Protein AF-A0A172ZJZ8-F1 (afdb_monomer_lite)

Foldseek 3Di:
DLVVLLVLLLVLQDDDDVVLQDFFDDDPPPDTDPADDDPDPCNLSRVLVVLSVLLVVLSVLLNVLLNLLSVLLSPCCQVVPPDQADDADPSRVSSVVSLLSLLVSLQVLLLSLLVLVCSVVVVVDDSVPDRNQVSLVVQLVDPPPVSVVLSVVVNCQLPWDFPVDADVRRATTNLNVVSVVQNCCVVPADNLQDQDDDPRDGHTRDRSSVSSRSSSRSSSVSVVSVSVSSSVVVVVVVVD

pLDDT: mean 90.5, std 7.8, range [47.03, 98.5]

Radius of gyration: 20.17 Å; chains: 1; bounding box: 50×33×68 Å

Secondary structure (DSSP, 8-state):
-HHHHHHHHHHHS----GGGG---EE-SSS-EE----SSSTTHHHHHHHHHHHHHHHHHHHHHHHHHHHHHHHTSHHHHTT--SSSPPPHHHHHHHHHHHHHHHHHHHHHHHHHHHHHHHTT----GGG--HHHHHHHHTT-SSHHHHHHHHHHHHHHH----S-EETTTEETTHHHHHHHHHHHHHHS--TTS-EESSS-EE----HHHHHHHHHHHHHHHHHHHHHHHHHHHHHHHH-

Organism: NCBI:txid1616788

InterPro domains:
  IPR041394 Cthe_2314-like HEPN [PF18730] (60-235)

Structure (mmCIF, N/CA/C/O backbone):
data_AF-A0A172ZJZ8-F1
#
_entry.id   AF-A0A172ZJZ8-F1
#
loop_
_atom_site.group_PDB
_atom_site.id
_atom_site.type_symbol
_atom_site.label_atom_id
_atom_site.label_alt_id
_atom_site.label_comp_id
_atom_site.label_asym_id
_atom_site.label_entity_id
_atom_site.label_seq_id
_atom_site.pdbx_PDB_ins_code
_atom_site.Cartn_x
_atom_site.Cartn_y
_atom_site.Cartn_z
_atom_site.occupancy
_atom_site.B_iso_or_equiv
_atom_site.auth_seq_id
_atom_site.auth_comp_id
_atom_site.auth_asym_id
_atom_site.auth_atom_id
_atom_site.pdbx_PDB_model_num
ATOM 1 N N . MET A 1 1 ? -19.247 14.254 11.953 1.00 72.69 1 MET A N 1
ATOM 2 C CA . MET A 1 1 ? -17.873 13.735 12.164 1.00 72.69 1 MET A CA 1
ATOM 3 C C . MET A 1 1 ? -17.667 12.420 11.421 1.00 72.69 1 MET A C 1
ATOM 5 O O . MET A 1 1 ? -16.804 12.382 10.559 1.00 72.69 1 MET A O 1
ATOM 9 N N . ARG A 1 2 ? -18.512 11.402 11.660 1.00 86.75 2 ARG A N 1
ATOM 10 C CA . ARG A 1 2 ? -18.463 10.093 10.982 1.00 86.75 2 ARG A CA 1
ATOM 11 C C . ARG A 1 2 ? -18.479 10.168 9.446 1.00 86.75 2 ARG A C 1
ATOM 13 O O . ARG A 1 2 ? -17.589 9.637 8.801 1.00 86.75 2 ARG A O 1
ATOM 20 N N . GLU A 1 3 ? -19.448 10.873 8.865 1.00 90.75 3 GLU A N 1
ATOM 21 C CA . GLU A 1 3 ? -19.595 10.984 7.402 1.00 90.75 3 GLU A CA 1
ATOM 22 C C . GLU A 1 3 ? -18.415 11.696 6.726 1.00 90.75 3 GLU A C 1
ATOM 24 O O . GLU A 1 3 ? -17.971 11.287 5.656 1.00 90.75 3 GLU A O 1
ATOM 29 N N . ASN A 1 4 ? -17.867 12.732 7.371 1.00 91.81 4 ASN A N 1
ATOM 30 C CA . ASN A 1 4 ? -16.692 13.443 6.863 1.00 91.81 4 ASN A CA 1
ATOM 31 C C . ASN A 1 4 ? -15.464 12.529 6.820 1.00 91.81 4 ASN A C 1
ATOM 33 O O . ASN A 1 4 ? -14.702 12.584 5.859 1.00 91.81 4 ASN A O 1
ATOM 37 N N . GLU A 1 5 ? -15.297 11.681 7.836 1.00 92.88 5 GLU A N 1
ATOM 38 C CA . GLU A 1 5 ? -14.198 10.720 7.893 1.00 92.88 5 GLU A CA 1
ATOM 39 C C . GLU A 1 5 ? -14.352 9.632 6.824 1.00 92.88 5 GLU A C 1
ATOM 41 O O . GLU A 1 5 ? -13.403 9.355 6.098 1.00 92.88 5 GLU A O 1
ATOM 46 N N . ILE A 1 6 ? -15.561 9.087 6.635 1.00 96.06 6 ILE A N 1
ATOM 47 C CA . ILE A 1 6 ? -15.847 8.144 5.539 1.00 96.06 6 ILE A CA 1
ATOM 48 C C . ILE A 1 6 ? -15.501 8.779 4.188 1.00 96.06 6 ILE A C 1
ATOM 50 O O . ILE A 1 6 ? -14.818 8.164 3.371 1.00 96.06 6 ILE A O 1
ATOM 54 N N . LYS A 1 7 ? -15.933 10.025 3.951 1.00 95.81 7 LYS A N 1
ATOM 55 C CA . LYS A 1 7 ? -15.634 10.749 2.709 1.00 95.81 7 LYS A CA 1
ATOM 56 C C . LYS A 1 7 ? -14.129 10.950 2.518 1.00 95.81 7 LYS A C 1
ATOM 58 O O . LYS A 1 7 ? -13.630 10.782 1.407 1.00 95.81 7 LYS A O 1
ATOM 63 N N . TYR A 1 8 ? -13.410 11.288 3.588 1.00 95.62 8 TYR A N 1
ATOM 64 C CA . TYR A 1 8 ? -11.957 11.422 3.560 1.00 95.62 8 TYR A CA 1
ATOM 65 C C . TYR A 1 8 ? -11.272 10.095 3.211 1.00 95.62 8 TYR A C 1
ATOM 67 O O . TYR A 1 8 ? -10.436 10.070 2.307 1.00 95.62 8 TYR A O 1
ATOM 75 N N . LEU A 1 9 ? -11.669 8.991 3.844 1.00 96.56 9 LEU A N 1
ATOM 76 C CA . LEU A 1 9 ? -11.105 7.667 3.574 1.00 96.56 9 LEU A CA 1
ATOM 77 C C . LEU A 1 9 ? -11.404 7.195 2.152 1.00 96.56 9 LEU A C 1
ATOM 79 O O . LEU A 1 9 ? -10.495 6.738 1.465 1.00 96.56 9 LEU A O 1
ATOM 83 N N . LYS A 1 10 ? -12.637 7.388 1.662 1.00 96.81 10 LYS A N 1
ATOM 84 C CA . LYS A 1 10 ? -12.975 7.070 0.266 1.00 96.81 10 LYS A CA 1
ATOM 85 C C . LYS A 1 10 ? -12.164 7.905 -0.730 1.00 96.81 10 LYS A C 1
ATOM 87 O O . LYS A 1 10 ? -11.827 7.394 -1.786 1.00 96.81 10 LYS A O 1
ATOM 92 N N . SER A 1 11 ? -11.774 9.136 -0.383 1.00 95.38 11 SER A N 1
ATOM 93 C CA . SER A 1 11 ? -10.869 9.940 -1.225 1.00 95.38 11 SER A CA 1
ATOM 94 C C . SER A 1 11 ? -9.407 9.468 -1.232 1.00 95.38 11 SER A C 1
ATOM 96 O O . SER A 1 11 ? -8.643 9.901 -2.092 1.00 95.38 11 SER A O 1
ATOM 98 N N . GLN A 1 12 ? -9.008 8.598 -0.295 1.00 96.44 12 GLN A N 1
ATOM 99 C CA . GLN A 1 12 ? -7.690 7.952 -0.326 1.00 96.44 12 GLN A CA 1
ATOM 100 C C . GLN A 1 12 ? -7.660 6.742 -1.269 1.00 96.44 12 GLN A C 1
ATOM 102 O O . GLN A 1 12 ? -6.580 6.336 -1.694 1.00 96.44 12 GLN A O 1
ATOM 107 N N . LEU A 1 13 ? -8.825 6.175 -1.608 1.00 96.06 13 LEU A N 1
ATOM 108 C CA . LEU A 1 13 ? -8.924 5.123 -2.616 1.00 96.06 13 LEU A CA 1
ATOM 109 C C . LEU A 1 13 ? -8.550 5.688 -3.989 1.00 96.06 13 LEU A C 1
ATOM 111 O O . LEU A 1 13 ? -8.783 6.865 -4.279 1.00 96.06 13 LEU A O 1
ATOM 115 N N . VAL A 1 14 ? -7.927 4.861 -4.824 1.00 90.44 14 VAL A N 1
ATOM 116 C CA . VAL A 1 14 ? -7.370 5.318 -6.100 1.00 90.44 14 VAL A CA 1
ATOM 117 C C . VAL A 1 14 ? -8.288 4.915 -7.233 1.00 90.44 14 VAL A C 1
ATOM 119 O O . VAL A 1 14 ? -8.548 3.735 -7.435 1.00 90.44 14 VAL A O 1
ATOM 122 N N . GLU A 1 15 ? -8.741 5.892 -8.008 1.00 86.88 15 GLU A N 1
ATOM 123 C CA . GLU A 1 15 ? -9.376 5.625 -9.291 1.00 86.88 15 GLU A CA 1
ATOM 124 C C . GLU A 1 15 ? -8.286 5.344 -10.327 1.00 86.88 15 GLU A C 1
ATOM 126 O O . GLU A 1 15 ? -7.461 6.206 -10.639 1.00 86.88 15 GLU A O 1
ATOM 131 N N . ILE A 1 16 ? -8.239 4.105 -10.807 1.00 80.31 16 ILE A N 1
ATOM 132 C CA . ILE A 1 16 ? -7.256 3.668 -11.790 1.00 80.31 16 ILE A CA 1
ATOM 133 C C . ILE A 1 16 ? -7.872 3.834 -13.173 1.00 80.31 16 ILE A C 1
ATOM 135 O O . ILE A 1 16 ? -8.927 3.269 -13.447 1.00 80.31 16 ILE A O 1
ATOM 139 N N . ASN A 1 17 ? -7.179 4.546 -14.058 1.00 85.38 17 ASN A N 1
ATOM 140 C CA . ASN A 1 17 ? -7.454 4.509 -15.489 1.00 85.38 17 ASN A CA 1
ATOM 141 C C . ASN A 1 17 ? -6.393 3.628 -16.174 1.00 85.38 17 ASN A C 1
ATOM 143 O O . ASN A 1 17 ? -5.272 4.107 -16.354 1.00 85.38 17 ASN A O 1
ATOM 147 N N . PRO A 1 18 ? -6.694 2.365 -16.537 1.00 83.81 18 PRO A N 1
ATOM 148 C CA . PRO A 1 18 ? -5.730 1.472 -17.180 1.00 83.81 18 PRO A CA 1
ATOM 149 C C . PRO A 1 18 ? -5.117 2.046 -18.462 1.00 83.81 18 PRO A C 1
ATOM 151 O O . PRO A 1 18 ? -3.935 1.819 -18.706 1.00 83.81 18 PRO A O 1
ATOM 154 N N . ASP A 1 19 ? -5.876 2.842 -19.222 1.00 85.06 19 ASP A N 1
ATOM 155 C CA . ASP A 1 19 ? -5.432 3.434 -20.492 1.00 85.06 19 ASP A CA 1
ATOM 156 C C . ASP A 1 19 ? -4.266 4.416 -20.292 1.00 85.06 19 ASP A C 1
ATOM 158 O O . ASP A 1 19 ? -3.436 4.603 -21.177 1.00 85.06 19 ASP A O 1
ATOM 162 N N . LYS A 1 20 ? -4.147 5.009 -19.095 1.00 85.69 20 LYS A N 1
ATOM 163 C CA . LYS A 1 20 ? -3.013 5.872 -18.721 1.00 85.69 20 LYS A CA 1
ATOM 164 C C . LYS A 1 20 ? -1.686 5.104 -18.675 1.00 85.69 20 LYS A C 1
ATOM 166 O O . LYS A 1 20 ? -0.626 5.712 -18.773 1.00 85.69 20 LYS A O 1
ATOM 171 N N . TYR A 1 21 ? -1.743 3.788 -18.485 1.00 86.88 21 TYR A N 1
ATOM 172 C CA . TYR A 1 21 ? -0.579 2.941 -18.239 1.00 86.88 21 TYR A CA 1
ATOM 173 C C . TYR A 1 21 ? -0.319 1.951 -19.377 1.00 86.88 21 TYR A C 1
ATOM 175 O O . TYR A 1 21 ? 0.343 0.928 -19.175 1.00 86.88 21 TYR A O 1
ATOM 183 N N . GLU A 1 22 ? -0.873 2.211 -20.562 1.00 82.88 22 GLU A N 1
ATOM 184 C CA . GLU A 1 22 ? -0.706 1.321 -21.701 1.00 82.88 22 GLU A CA 1
ATOM 185 C C . GLU A 1 22 ? 0.755 1.310 -22.175 1.00 82.88 22 GLU A C 1
ATOM 187 O O . GLU A 1 22 ? 1.333 2.332 -22.540 1.00 82.88 22 GLU A O 1
ATOM 192 N N . LEU A 1 23 ? 1.350 0.116 -22.175 1.00 82.88 23 LEU A N 1
ATOM 193 C CA . LEU A 1 23 ? 2.696 -0.131 -22.675 1.00 82.88 23 LEU A CA 1
ATOM 194 C C . LEU A 1 23 ? 2.677 -1.368 -23.582 1.00 82.88 23 LEU A C 1
ATOM 196 O O . LEU A 1 23 ? 2.208 -2.455 -23.206 1.00 82.88 23 LEU A O 1
ATOM 200 N N . GLY A 1 24 ? 3.187 -1.222 -24.802 1.00 75.19 24 GLY A N 1
ATOM 201 C CA . GLY A 1 24 ? 3.178 -2.302 -25.777 1.00 75.19 24 GLY A CA 1
ATOM 202 C C . GLY A 1 24 ? 3.915 -1.968 -27.062 1.00 75.19 24 GLY A C 1
ATOM 203 O O . GLY A 1 24 ? 4.149 -0.811 -27.388 1.00 75.19 24 GLY A O 1
ATOM 204 N N . ILE A 1 25 ? 4.260 -3.023 -27.796 1.00 74.62 25 ILE A N 1
ATOM 205 C CA . ILE A 1 25 ? 4.882 -2.927 -29.113 1.00 74.62 25 ILE A CA 1
ATOM 206 C C . ILE A 1 25 ? 3.854 -3.392 -30.137 1.00 74.62 25 ILE A C 1
ATOM 208 O O . ILE A 1 25 ? 3.369 -4.530 -30.073 1.00 74.62 25 ILE A O 1
ATOM 212 N N . THR A 1 26 ? 3.527 -2.514 -31.078 1.00 78.12 26 THR A N 1
ATOM 213 C CA . THR A 1 26 ? 2.697 -2.835 -32.239 1.00 78.12 26 THR A CA 1
ATOM 214 C C . THR A 1 26 ? 3.590 -3.214 -33.421 1.00 78.12 26 THR A C 1
ATOM 216 O O . THR A 1 26 ? 4.668 -2.656 -33.618 1.00 78.12 26 THR A O 1
ATOM 219 N N . PHE A 1 27 ? 3.170 -4.210 -34.202 1.00 71.06 27 PHE A N 1
ATOM 220 C CA . PHE A 1 27 ? 3.889 -4.656 -35.395 1.00 71.06 27 PHE A CA 1
ATOM 221 C C . PHE A 1 27 ? 2.942 -4.732 -36.596 1.00 71.06 27 PHE A C 1
ATOM 223 O O . PHE A 1 27 ? 2.108 -5.632 -36.697 1.00 71.06 27 PHE A O 1
ATOM 230 N N . GLY A 1 28 ? 3.095 -3.801 -37.539 1.00 74.38 28 GLY A N 1
ATOM 231 C CA . GLY A 1 28 ? 2.170 -3.650 -38.665 1.00 74.38 28 GLY A CA 1
ATOM 232 C C . GLY A 1 28 ? 0.773 -3.201 -38.223 1.00 74.38 28 GLY A C 1
ATOM 233 O O . GLY A 1 28 ? 0.582 -2.714 -37.110 1.00 74.38 28 GLY A O 1
ATOM 234 N N . GLU A 1 29 ? -0.219 -3.371 -39.095 1.00 74.12 29 GLU A N 1
ATOM 235 C CA . GLU A 1 29 ? -1.606 -3.020 -38.778 1.00 74.12 29 GLU A CA 1
ATOM 236 C C . GLU A 1 29 ? -2.221 -4.076 -37.840 1.00 74.12 29 GLU A C 1
ATOM 238 O O . GLU A 1 29 ? -2.348 -5.252 -38.189 1.00 74.12 29 GLU A O 1
ATOM 243 N N . ASN A 1 30 ? -2.608 -3.646 -36.636 1.00 74.94 30 ASN A N 1
ATOM 244 C CA . ASN A 1 30 ? -3.397 -4.398 -35.650 1.00 74.94 30 ASN A CA 1
ATOM 245 C C . ASN A 1 30 ? -2.755 -5.645 -35.010 1.00 74.94 30 ASN A C 1
ATOM 247 O O . ASN A 1 30 ? -3.477 -6.453 -34.422 1.00 74.94 30 ASN A O 1
ATOM 251 N N . LYS A 1 31 ? -1.428 -5.833 -35.063 1.00 80.38 31 LYS A N 1
ATOM 252 C CA . LYS A 1 31 ? -0.768 -6.906 -34.290 1.00 80.38 31 LYS A CA 1
ATOM 253 C C . LYS A 1 31 ? -0.014 -6.327 -33.103 1.00 80.38 31 LYS A C 1
ATOM 255 O O . LYS A 1 31 ? 0.743 -5.373 -33.248 1.00 80.38 31 LYS A O 1
ATOM 260 N N . VAL A 1 32 ? -0.198 -6.947 -31.942 1.00 82.12 32 VAL A N 1
ATOM 261 C CA . VAL A 1 32 ? 0.477 -6.590 -30.691 1.00 82.12 32 VAL A CA 1
ATOM 262 C C . VAL A 1 32 ? 1.400 -7.733 -30.298 1.00 82.12 32 VAL A C 1
ATOM 264 O O . VAL A 1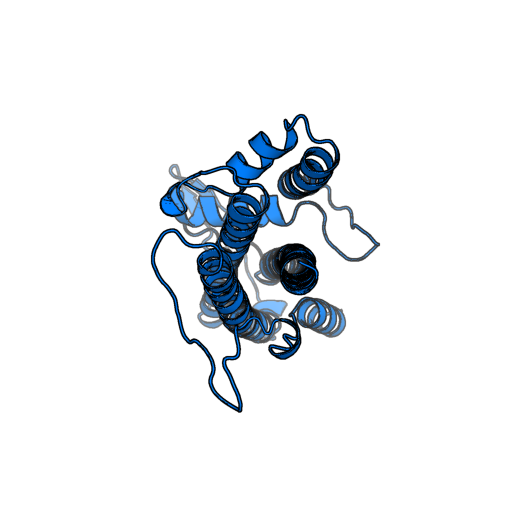 32 ? 0.991 -8.898 -30.299 1.00 82.12 32 VAL A O 1
ATOM 267 N N . ILE A 1 33 ? 2.641 -7.412 -29.943 1.00 80.88 33 ILE A N 1
ATOM 268 C CA . ILE A 1 33 ? 3.547 -8.394 -29.349 1.00 80.88 33 ILE A CA 1
ATOM 269 C C . ILE A 1 33 ? 3.121 -8.588 -27.890 1.00 80.88 33 ILE A C 1
ATOM 271 O O . ILE A 1 33 ? 3.126 -7.647 -27.097 1.00 80.88 33 ILE A O 1
ATOM 275 N N . PHE A 1 34 ? 2.706 -9.808 -27.541 1.00 81.81 34 PHE A N 1
ATOM 276 C CA . PHE A 1 34 ? 2.201 -10.125 -26.201 1.00 81.81 34 PHE A CA 1
ATOM 277 C C . PHE A 1 34 ? 3.316 -10.230 -25.155 1.00 81.81 34 PHE A C 1
ATOM 279 O O . PHE A 1 34 ? 3.135 -9.814 -24.013 1.00 81.81 34 PHE A O 1
ATOM 286 N N . GLY A 1 35 ? 4.465 -10.775 -25.547 1.00 81.50 35 GLY A N 1
ATOM 287 C CA . GLY A 1 35 ? 5.566 -11.051 -24.641 1.00 81.50 35 GLY A CA 1
ATOM 288 C C . GLY A 1 35 ? 6.855 -11.314 -25.395 1.00 81.50 35 GLY A C 1
ATOM 289 O O . GLY A 1 35 ? 6.840 -11.727 -26.557 1.00 81.50 35 GLY A O 1
ATOM 290 N N . MET A 1 36 ? 7.966 -11.106 -24.705 1.00 81.75 36 MET A N 1
ATOM 291 C CA . MET A 1 36 ? 9.283 -11.449 -25.203 1.00 81.75 36 MET A CA 1
ATOM 292 C C . MET A 1 36 ? 10.182 -11.854 -24.041 1.00 81.75 36 MET A C 1
ATOM 294 O O . MET A 1 36 ? 10.086 -11.302 -22.949 1.00 81.75 36 MET A O 1
ATOM 298 N N . THR A 1 37 ? 11.036 -12.843 -24.282 1.00 79.38 37 THR A N 1
ATOM 299 C CA . THR A 1 37 ? 11.957 -13.396 -23.287 1.00 79.38 37 THR A CA 1
ATOM 300 C C . THR A 1 37 ? 13.349 -13.492 -23.889 1.00 79.38 37 THR A C 1
ATOM 302 O O . THR A 1 37 ? 13.476 -13.846 -25.062 1.00 79.38 37 THR A O 1
ATOM 305 N N . GLY A 1 38 ? 14.379 -13.261 -23.082 1.00 77.38 38 GLY A N 1
ATOM 306 C CA . GLY A 1 38 ? 15.772 -13.269 -23.524 1.00 77.38 38 GLY A CA 1
ATOM 307 C C . GLY A 1 38 ? 16.411 -11.891 -23.407 1.00 77.38 38 GLY A C 1
ATOM 308 O O . GLY A 1 38 ? 15.747 -10.911 -23.078 1.00 77.38 38 GLY A O 1
ATOM 309 N N . ASP A 1 39 ? 17.715 -11.846 -23.650 1.00 73.00 39 ASP A N 1
ATOM 310 C CA . ASP A 1 39 ? 18.526 -10.645 -23.470 1.00 73.00 39 ASP A CA 1
ATOM 311 C C . ASP A 1 39 ? 18.509 -9.814 -24.760 1.00 73.00 39 ASP A C 1
ATOM 313 O O . ASP A 1 39 ? 19.332 -9.987 -25.662 1.00 73.00 39 ASP A O 1
ATOM 317 N N . ASN A 1 40 ? 17.469 -8.999 -24.924 1.00 76.12 40 ASN A N 1
ATOM 318 C CA . ASN A 1 40 ? 17.310 -8.119 -26.073 1.00 76.12 40 ASN A CA 1
ATOM 319 C C . ASN A 1 40 ? 16.745 -6.762 -25.639 1.00 76.12 40 ASN A C 1
ATOM 321 O O . ASN A 1 40 ? 16.160 -6.617 -24.573 1.00 76.12 40 ASN A O 1
ATOM 325 N N . HIS A 1 41 ? 16.918 -5.751 -26.486 1.00 73.94 41 HIS A N 1
ATOM 326 C CA . HIS A 1 41 ? 16.607 -4.373 -26.110 1.00 73.94 41 HIS A CA 1
ATOM 327 C C . HIS A 1 41 ? 15.133 -4.156 -25.722 1.00 73.94 41 HIS A C 1
ATOM 329 O O . HIS A 1 41 ? 14.849 -3.351 -24.845 1.00 73.94 41 HIS A O 1
ATOM 335 N N . TYR A 1 42 ? 14.196 -4.905 -26.317 1.00 81.62 42 TYR A N 1
ATOM 336 C CA . TYR A 1 42 ? 12.772 -4.726 -26.030 1.00 81.62 42 TYR A CA 1
ATOM 337 C C . TYR A 1 42 ? 12.245 -5.587 -24.866 1.00 81.62 42 TYR A C 1
ATOM 339 O O . TYR A 1 42 ? 11.066 -5.470 -24.532 1.00 81.62 42 TYR A O 1
ATOM 347 N N . SER A 1 43 ? 13.050 -6.464 -24.243 1.00 84.31 43 SER A N 1
ATOM 348 C CA . SER A 1 43 ? 12.577 -7.314 -23.132 1.00 84.31 43 SER A CA 1
ATOM 349 C C . SER A 1 43 ? 12.181 -6.475 -21.919 1.00 84.31 43 SER A C 1
ATOM 351 O O . SER A 1 43 ? 11.176 -6.771 -21.273 1.00 84.31 43 SER A O 1
ATOM 353 N N . ILE A 1 44 ? 12.885 -5.361 -21.696 1.00 86.75 44 ILE A N 1
ATOM 354 C CA . ILE A 1 44 ? 12.619 -4.412 -20.611 1.00 86.75 44 ILE A CA 1
ATOM 355 C C . ILE A 1 44 ? 11.200 -3.820 -20.673 1.00 86.75 44 ILE A C 1
ATOM 357 O O . ILE A 1 44 ? 10.560 -3.633 -19.640 1.00 86.75 44 ILE A O 1
ATOM 361 N N . ILE A 1 45 ? 10.647 -3.620 -21.878 1.00 88.81 45 ILE A N 1
ATOM 362 C CA . ILE A 1 45 ? 9.265 -3.149 -22.072 1.00 88.81 45 ILE A CA 1
ATOM 363 C C . ILE A 1 45 ? 8.279 -4.163 -21.481 1.00 88.81 45 ILE A C 1
ATOM 365 O O . ILE A 1 45 ? 7.308 -3.794 -20.820 1.00 88.81 45 ILE A O 1
ATOM 369 N N . PHE A 1 46 ? 8.531 -5.457 -21.679 1.00 89.69 46 PHE A N 1
ATOM 370 C CA . PHE A 1 46 ? 7.679 -6.518 -21.142 1.00 89.69 46 PHE A CA 1
ATOM 371 C C . PHE A 1 46 ? 7.855 -6.714 -19.636 1.00 89.69 46 PHE A C 1
ATOM 373 O O . PHE A 1 46 ? 6.881 -7.052 -18.960 1.00 89.69 46 PHE A O 1
ATOM 380 N N . GLU A 1 47 ? 9.047 -6.452 -19.097 1.00 91.00 47 GLU A N 1
ATOM 381 C CA . GLU A 1 47 ? 9.272 -6.421 -17.649 1.00 91.00 47 GLU A CA 1
ATOM 382 C C . GLU A 1 47 ? 8.452 -5.304 -16.996 1.00 91.00 47 GLU A C 1
ATOM 384 O O . GLU A 1 47 ? 7.662 -5.577 -16.087 1.00 91.00 47 GLU A O 1
ATOM 389 N N . TYR A 1 48 ? 8.526 -4.074 -17.518 1.00 92.25 48 TYR A N 1
ATOM 390 C CA . TYR A 1 48 ? 7.692 -2.973 -17.032 1.00 92.25 48 TYR A CA 1
ATOM 391 C C . TYR A 1 48 ? 6.205 -3.252 -17.204 1.00 92.25 48 TYR A C 1
ATOM 393 O O . TYR A 1 48 ? 5.439 -3.037 -16.267 1.00 92.25 48 TYR A O 1
ATOM 401 N N . LYS A 1 49 ? 5.785 -3.811 -18.343 1.00 91.88 49 LYS A N 1
ATOM 402 C CA . LYS A 1 49 ? 4.388 -4.203 -18.563 1.00 91.88 49 LYS A CA 1
ATOM 403 C C . LYS A 1 49 ? 3.889 -5.182 -17.496 1.00 91.88 49 LYS A C 1
ATOM 405 O O . LYS A 1 49 ? 2.765 -5.037 -17.015 1.00 91.88 49 LYS A O 1
ATOM 410 N N . ALA A 1 50 ? 4.708 -6.154 -17.093 1.00 92.38 50 ALA A N 1
ATOM 411 C CA . ALA A 1 50 ? 4.355 -7.098 -16.033 1.00 92.38 50 ALA A CA 1
ATOM 412 C C . ALA A 1 50 ? 4.247 -6.417 -14.654 1.00 92.38 50 ALA A C 1
ATOM 414 O O . ALA A 1 50 ? 3.312 -6.702 -13.893 1.00 92.38 50 ALA A O 1
ATOM 415 N N . LEU A 1 51 ? 5.160 -5.492 -14.339 1.00 94.81 51 LEU A N 1
ATOM 416 C CA . LEU A 1 51 ? 5.119 -4.713 -13.096 1.00 94.81 51 LEU A CA 1
ATOM 417 C C . LEU A 1 51 ? 3.899 -3.778 -13.056 1.00 94.81 51 LEU A C 1
ATOM 419 O O . LEU A 1 51 ? 3.192 -3.743 -12.050 1.00 94.81 51 LEU A O 1
ATOM 423 N N . ILE A 1 52 ? 3.584 -3.101 -14.163 1.00 94.81 52 ILE A N 1
ATOM 424 C CA . ILE A 1 52 ? 2.402 -2.240 -14.307 1.00 94.81 52 ILE A CA 1
ATOM 425 C C . ILE A 1 52 ? 1.118 -3.065 -14.168 1.00 94.81 52 ILE A C 1
ATOM 427 O O . ILE A 1 52 ? 0.243 -2.708 -13.385 1.00 94.81 52 ILE A O 1
ATOM 431 N N . ALA A 1 53 ? 1.007 -4.216 -14.837 1.00 93.94 53 ALA A N 1
ATOM 432 C CA . ALA A 1 53 ? -0.156 -5.092 -14.678 1.00 93.94 53 ALA A CA 1
ATOM 433 C C . ALA A 1 53 ? -0.351 -5.536 -13.214 1.00 93.94 53 ALA A C 1
ATOM 435 O O . ALA A 1 53 ? -1.478 -5.595 -12.716 1.00 93.94 53 ALA A O 1
ATOM 436 N N . THR A 1 54 ? 0.752 -5.797 -12.504 1.00 96.06 54 THR A N 1
ATOM 437 C CA . THR A 1 54 ? 0.734 -6.119 -11.071 1.00 96.06 54 THR A CA 1
ATOM 438 C C . THR A 1 54 ? 0.268 -4.928 -10.232 1.00 96.06 54 THR A C 1
ATOM 440 O O . THR A 1 54 ? -0.560 -5.111 -9.339 1.00 96.06 54 THR A O 1
ATOM 443 N N . PHE A 1 55 ? 0.738 -3.714 -10.536 1.00 96.94 55 PHE A N 1
ATOM 444 C CA . PHE A 1 55 ? 0.294 -2.475 -9.892 1.00 96.94 55 PHE A CA 1
ATOM 445 C C . PHE A 1 55 ? -1.224 -2.294 -10.001 1.00 96.94 55 PHE A C 1
ATOM 447 O O . PHE A 1 55 ? -1.894 -2.162 -8.975 1.00 96.94 55 PHE A O 1
ATOM 454 N N . LEU A 1 56 ? -1.774 -2.367 -11.220 1.00 95.94 56 LEU A N 1
ATOM 455 C CA . LEU A 1 56 ? -3.213 -2.209 -11.465 1.00 95.94 56 LEU A CA 1
ATOM 456 C C . LEU A 1 56 ? -4.016 -3.263 -10.688 1.00 95.94 56 LEU A C 1
ATOM 458 O O . LEU A 1 56 ? -4.950 -2.938 -9.956 1.00 95.94 56 LEU A O 1
ATOM 462 N N . ASN A 1 57 ? -3.582 -4.526 -10.758 1.00 96.12 57 ASN A N 1
ATOM 463 C CA . ASN A 1 57 ? -4.248 -5.627 -10.069 1.00 96.12 57 ASN A CA 1
ATOM 464 C C . ASN A 1 57 ? -4.237 -5.488 -8.538 1.00 96.12 57 ASN A C 1
ATOM 466 O O . ASN A 1 57 ? -5.210 -5.854 -7.871 1.00 96.12 57 ASN A O 1
ATOM 470 N N . LEU A 1 58 ? -3.132 -5.006 -7.963 1.00 97.56 58 LEU A N 1
ATOM 471 C CA . LEU A 1 58 ? -3.028 -4.767 -6.526 1.00 97.56 58 LEU A CA 1
ATOM 472 C C . LEU A 1 58 ? -3.930 -3.616 -6.095 1.00 97.56 58 LEU A C 1
ATOM 474 O O . LEU A 1 58 ? -4.624 -3.757 -5.089 1.00 97.56 58 LEU A O 1
ATOM 478 N N . CYS A 1 59 ? -3.963 -2.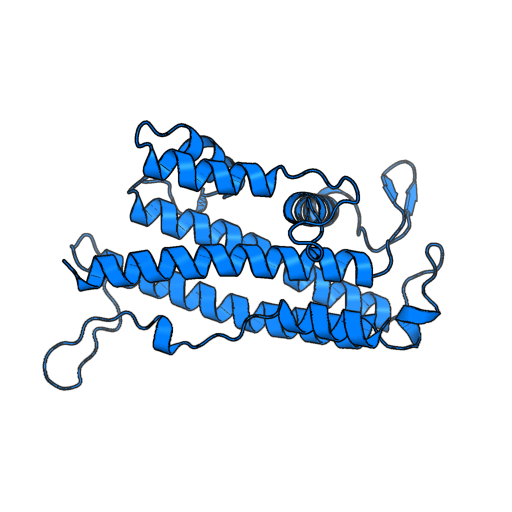522 -6.852 1.00 97.44 59 CYS A N 1
ATOM 479 C CA . CYS A 1 59 ? -4.799 -1.372 -6.537 1.00 97.44 59 CYS A CA 1
ATOM 480 C C . CYS A 1 59 ? -6.297 -1.727 -6.543 1.00 97.44 59 CYS A C 1
ATOM 482 O O . CYS A 1 59 ? -6.973 -1.397 -5.573 1.00 97.44 59 CYS A O 1
ATOM 484 N N . ASP A 1 60 ? -6.796 -2.507 -7.510 1.00 96.12 60 ASP A N 1
ATOM 485 C CA . ASP A 1 60 ? -8.189 -2.996 -7.494 1.00 96.12 60 ASP A CA 1
ATOM 486 C C . ASP A 1 60 ? -8.508 -3.804 -6.227 1.00 96.12 60 ASP A C 1
ATOM 488 O O . ASP A 1 60 ? -9.529 -3.605 -5.561 1.00 96.12 60 ASP A O 1
ATOM 492 N N . LYS A 1 61 ? -7.603 -4.718 -5.857 1.00 97.62 61 LYS A N 1
ATOM 493 C CA . LYS A 1 61 ? -7.768 -5.574 -4.674 1.00 97.62 61 LYS A CA 1
ATOM 494 C C . LYS A 1 61 ? -7.705 -4.775 -3.375 1.00 97.62 61 LYS A C 1
ATOM 496 O O . LYS A 1 61 ? -8.454 -5.081 -2.447 1.00 97.62 61 LYS A O 1
ATOM 501 N N . ILE A 1 62 ? -6.812 -3.789 -3.288 1.00 98.44 62 ILE A N 1
ATOM 502 C CA . ILE A 1 62 ? -6.688 -2.916 -2.116 1.00 98.44 62 ILE A CA 1
ATOM 503 C C . ILE A 1 62 ? -7.919 -2.018 -2.011 1.00 98.44 62 ILE A C 1
ATOM 505 O O . ILE A 1 62 ? -8.506 -1.970 -0.935 1.00 98.44 62 ILE A O 1
ATOM 509 N N . ASN A 1 63 ? -8.368 -1.403 -3.109 1.00 98.00 63 ASN A N 1
ATOM 510 C CA . ASN A 1 63 ? -9.598 -0.612 -3.150 1.00 98.00 63 ASN A CA 1
ATOM 511 C C . ASN A 1 63 ? -10.796 -1.410 -2.639 1.00 98.00 63 ASN A C 1
ATOM 513 O O . ASN A 1 63 ? -11.499 -0.947 -1.746 1.00 98.00 63 ASN A O 1
ATOM 517 N N . TYR A 1 64 ? -10.989 -2.635 -3.141 1.00 97.56 64 TYR A N 1
ATOM 518 C CA . TYR A 1 64 ? -12.061 -3.510 -2.667 1.00 97.56 64 TYR A CA 1
ATOM 519 C C . TYR A 1 64 ? -11.950 -3.792 -1.162 1.00 97.56 64 TYR A C 1
ATOM 521 O O . TYR A 1 64 ? -12.935 -3.695 -0.431 1.00 97.56 64 TYR A O 1
ATOM 529 N N . SER A 1 65 ? -10.746 -4.128 -0.689 1.00 98.25 65 SER A N 1
ATOM 530 C CA . SER A 1 65 ? -10.509 -4.432 0.723 1.00 98.25 65 SER A CA 1
ATOM 531 C C . SER A 1 65 ? -10.799 -3.221 1.612 1.00 98.25 65 SER A C 1
ATOM 533 O O . SER A 1 65 ? -11.538 -3.327 2.587 1.00 98.25 65 SER A O 1
ATOM 535 N N . LEU A 1 66 ? -10.268 -2.050 1.260 1.00 98.38 66 LEU A N 1
ATOM 536 C CA . LEU A 1 66 ? -10.439 -0.833 2.045 1.00 98.38 66 LEU A CA 1
ATOM 537 C C . LEU A 1 66 ? -11.874 -0.304 1.994 1.00 98.38 66 LEU A C 1
ATOM 539 O O . LEU A 1 66 ? -12.375 0.126 3.027 1.00 98.38 66 LEU A O 1
ATOM 543 N N . ASP A 1 67 ? -12.571 -0.399 0.861 1.00 98.00 67 ASP A N 1
ATOM 544 C CA . ASP A 1 67 ? -13.989 -0.026 0.771 1.00 98.00 67 ASP A CA 1
ATOM 545 C C . ASP A 1 67 ? -14.853 -0.893 1.704 1.00 98.00 67 ASP A C 1
ATOM 547 O O . ASP A 1 67 ? -15.631 -0.366 2.502 1.00 98.00 67 ASP A O 1
ATOM 551 N N . LYS A 1 68 ? -14.624 -2.217 1.728 1.00 98.06 68 LYS A N 1
ATOM 552 C CA . LYS A 1 68 ? -15.295 -3.114 2.686 1.00 98.06 68 LYS A CA 1
ATOM 553 C C . LYS A 1 68 ? -14.932 -2.821 4.135 1.00 98.06 68 LYS A C 1
ATOM 555 O O . LYS A 1 68 ? -15.809 -2.871 5.000 1.00 98.06 68 LYS A O 1
ATOM 560 N N . ALA A 1 69 ? -13.670 -2.505 4.410 1.00 97.81 69 ALA A N 1
ATOM 561 C CA . ALA A 1 69 ? -13.239 -2.113 5.744 1.00 97.81 69 ALA A CA 1
ATOM 562 C C . ALA A 1 69 ? -13.909 -0.811 6.207 1.00 97.81 69 ALA A C 1
ATOM 564 O O . ALA A 1 69 ? -14.313 -0.737 7.367 1.00 97.81 69 ALA A O 1
ATOM 565 N N . ILE A 1 70 ? -14.062 0.184 5.324 1.00 97.88 70 ILE A N 1
ATOM 566 C CA . ILE A 1 70 ? -14.767 1.443 5.610 1.00 97.88 70 ILE A CA 1
ATOM 567 C C . ILE A 1 70 ? -16.227 1.154 5.964 1.00 97.88 70 ILE A C 1
ATOM 569 O O . ILE A 1 70 ? -16.684 1.561 7.033 1.00 97.88 70 ILE A O 1
ATOM 573 N N . ASP A 1 71 ? -16.940 0.409 5.121 1.00 96.06 71 ASP A N 1
ATOM 574 C CA . ASP A 1 71 ? -18.361 0.121 5.344 1.00 96.06 71 ASP A CA 1
ATOM 575 C C . ASP A 1 71 ? -18.603 -0.611 6.676 1.00 96.06 71 ASP A C 1
ATOM 577 O O . ASP A 1 71 ? -19.529 -0.276 7.417 1.00 96.06 71 ASP A O 1
ATOM 581 N N . LEU A 1 72 ? -17.751 -1.588 7.011 1.00 95.81 72 LEU A N 1
ATOM 582 C CA . LEU A 1 72 ? -17.849 -2.326 8.270 1.00 95.81 72 LEU A CA 1
ATOM 583 C C . LEU A 1 72 ? -17.474 -1.448 9.465 1.00 95.81 72 LEU A C 1
ATOM 585 O O . LEU A 1 72 ? -18.267 -1.310 10.388 1.00 95.81 72 LEU A O 1
ATOM 589 N N . THR A 1 73 ? -16.298 -0.819 9.439 1.00 95.69 73 THR A N 1
ATOM 590 C CA . THR A 1 73 ? -15.745 -0.050 10.571 1.00 95.69 73 THR A CA 1
ATOM 591 C C . THR A 1 73 ? -16.667 1.072 11.035 1.00 95.69 73 THR A C 1
ATOM 593 O O . THR A 1 73 ? -16.729 1.370 12.227 1.00 95.69 73 THR A O 1
ATOM 596 N N . TYR A 1 74 ? -17.363 1.715 10.097 1.00 94.88 74 TYR A N 1
ATOM 597 C CA . TYR A 1 74 ? -18.236 2.852 10.384 1.00 94.88 74 TYR A CA 1
ATOM 598 C C . TYR A 1 74 ? -19.715 2.475 10.537 1.00 94.88 74 TYR A C 1
ATOM 600 O O . TYR A 1 74 ? -20.561 3.364 10.713 1.00 94.88 74 TYR A O 1
ATOM 608 N N . ASN A 1 75 ? -20.041 1.178 10.528 1.00 90.00 75 ASN A N 1
ATOM 609 C CA . ASN A 1 75 ? -21.355 0.721 10.956 1.00 90.00 75 ASN A CA 1
ATOM 610 C C . ASN A 1 75 ? -21.569 1.034 12.454 1.00 90.00 75 ASN A C 1
ATOM 612 O O . ASN A 1 75 ? -20.623 1.236 13.217 1.00 90.00 75 ASN A O 1
ATOM 616 N N . THR A 1 76 ? -22.826 1.115 12.891 1.00 82.38 76 THR A N 1
ATOM 617 C CA . THR A 1 76 ? -23.158 1.470 14.285 1.00 82.38 76 THR A CA 1
ATOM 618 C C . THR A 1 76 ? -22.683 0.435 15.301 1.00 82.38 76 THR A C 1
ATOM 620 O O . THR A 1 76 ? -22.443 0.774 16.455 1.00 82.38 76 THR A O 1
ATOM 623 N N . ASP A 1 77 ? -22.555 -0.828 14.901 1.00 83.81 77 ASP A N 1
ATOM 624 C CA . ASP A 1 77 ? -22.201 -1.905 15.824 1.00 83.81 77 ASP A CA 1
ATOM 625 C C . ASP A 1 77 ? -20.722 -1.907 16.202 1.00 83.81 77 ASP A C 1
ATOM 627 O O . ASP A 1 77 ? -20.399 -2.249 17.335 1.00 83.81 77 ASP A O 1
ATOM 631 N N . ILE A 1 78 ? -19.833 -1.483 15.305 1.00 88.38 78 ILE A N 1
ATOM 632 C CA . ILE A 1 78 ? -18.410 -1.318 15.606 1.00 88.38 78 ILE A CA 1
ATOM 633 C C . ILE A 1 78 ? -18.169 0.089 16.143 1.00 88.38 78 ILE A C 1
ATOM 635 O O . ILE A 1 78 ? -17.683 0.239 17.262 1.00 88.38 78 ILE A O 1
ATOM 639 N N . TYR A 1 79 ? -18.566 1.115 15.383 1.00 89.31 79 TYR A N 1
ATOM 640 C CA . TYR A 1 79 ? -18.159 2.493 15.658 1.00 89.31 79 TYR A CA 1
ATOM 641 C C . TYR A 1 79 ? -18.613 2.999 17.034 1.00 89.31 79 TYR A C 1
ATOM 643 O O . TYR A 1 79 ? -17.880 3.732 17.693 1.00 89.31 79 TYR A O 1
ATOM 651 N N . ASP A 1 80 ? -19.817 2.618 17.474 1.00 88.00 80 ASP A N 1
ATOM 652 C CA . ASP A 1 80 ? -20.392 3.119 18.730 1.00 88.00 80 ASP A CA 1
ATOM 653 C C . ASP A 1 80 ? -20.206 2.163 19.916 1.00 88.00 80 ASP A C 1
ATOM 655 O O . ASP A 1 80 ? -20.350 2.585 21.064 1.00 88.00 80 ASP A O 1
ATOM 659 N N . LYS A 1 81 ? -19.921 0.877 19.666 1.00 90.56 81 LYS A N 1
ATOM 660 C CA . LYS A 1 81 ? -19.911 -0.168 20.710 1.00 90.56 81 LYS A CA 1
ATOM 661 C C . LYS A 1 81 ? -18.559 -0.855 20.892 1.00 90.56 81 LYS A C 1
ATOM 663 O O . LYS A 1 81 ? -18.480 -1.808 21.668 1.00 90.56 81 LYS A O 1
ATOM 668 N N . PHE A 1 82 ? -17.520 -0.401 20.192 1.00 92.00 82 PHE A N 1
ATOM 669 C CA . PHE A 1 82 ? -16.167 -0.926 20.340 1.00 92.00 82 PHE A CA 1
ATOM 670 C C . PHE A 1 82 ? -15.713 -0.910 21.804 1.00 92.00 82 PHE A C 1
ATOM 672 O O . PHE A 1 82 ? -15.880 0.077 22.523 1.00 92.00 82 PHE A O 1
ATOM 679 N N . ASP A 1 83 ? -15.102 -2.013 22.228 1.00 90.94 83 ASP A N 1
ATOM 680 C CA . ASP A 1 83 ? -14.606 -2.206 23.584 1.00 90.94 83 ASP A CA 1
ATOM 681 C C . ASP A 1 83 ? -13.234 -2.879 23.528 1.00 90.94 83 ASP A C 1
ATOM 683 O O . ASP A 1 83 ? -13.069 -3.954 22.951 1.00 90.94 83 ASP A O 1
ATOM 687 N N . LEU A 1 84 ? -12.250 -2.228 24.147 1.00 90.25 84 LEU A N 1
ATOM 688 C CA . LEU A 1 84 ? -10.852 -2.654 24.168 1.00 90.25 84 LEU A CA 1
ATOM 689 C C . LEU A 1 84 ? -10.661 -4.019 24.835 1.00 90.25 84 LEU A C 1
ATOM 691 O O . LEU A 1 84 ? -9.750 -4.754 24.462 1.00 90.25 84 LEU A O 1
ATOM 695 N N . PHE A 1 85 ? -11.477 -4.355 25.833 1.00 88.69 85 PHE A N 1
ATOM 696 C CA . PHE A 1 85 ? -11.259 -5.524 26.690 1.00 88.69 85 PHE A CA 1
ATOM 697 C C . PHE A 1 85 ? -12.192 -6.691 26.368 1.00 88.69 85 PHE A C 1
ATOM 699 O O . PHE A 1 85 ? -12.011 -7.783 26.908 1.00 88.69 85 PHE A O 1
ATOM 706 N N . LYS A 1 86 ? -13.187 -6.485 25.500 1.00 88.88 86 LYS A N 1
ATOM 707 C CA . LYS A 1 86 ? -14.074 -7.561 25.051 1.00 88.88 86 LYS A CA 1
ATOM 708 C C . LYS A 1 86 ? -13.522 -8.253 23.804 1.00 88.88 86 LYS A C 1
ATOM 710 O O . LYS A 1 86 ? -12.927 -7.584 22.954 1.00 88.88 8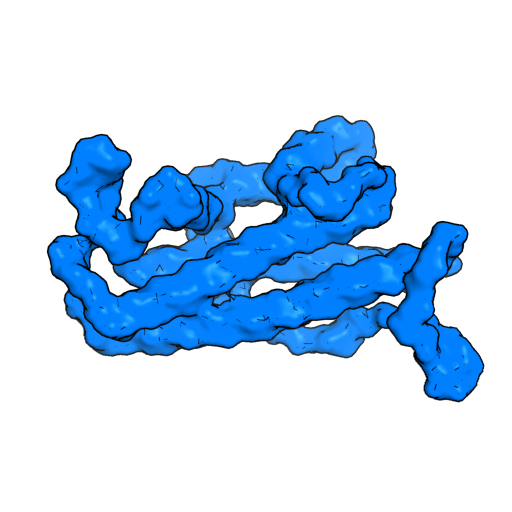6 LYS A O 1
ATOM 715 N N . PRO A 1 87 ? -13.784 -9.565 23.650 1.00 87.06 87 PRO A N 1
ATOM 716 C CA . PRO A 1 87 ? -13.523 -10.265 22.400 1.00 87.06 87 PRO A CA 1
ATOM 717 C C . PRO A 1 87 ? -14.174 -9.553 21.217 1.00 87.06 87 PRO A C 1
ATOM 719 O O . PRO A 1 87 ? -15.276 -9.008 21.343 1.00 87.06 87 PRO A O 1
ATOM 722 N N . SER A 1 88 ? -13.492 -9.573 20.078 1.00 89.56 88 SER A N 1
ATOM 723 C CA . SER A 1 88 ? -13.959 -8.904 18.871 1.00 89.56 88 SER A CA 1
ATOM 724 C C . SER A 1 88 ? -15.271 -9.509 18.367 1.00 89.56 88 SER A C 1
ATOM 726 O O . SER A 1 88 ? -15.452 -10.730 18.324 1.00 89.56 88 SER A O 1
ATOM 728 N N . SER A 1 89 ? -16.221 -8.653 17.985 1.00 91.06 89 SER A N 1
ATOM 729 C CA . SER A 1 89 ? -17.461 -9.117 17.347 1.00 91.06 89 SER A CA 1
ATOM 730 C C . SER A 1 89 ? -17.178 -9.708 15.958 1.00 91.06 89 SER A C 1
ATOM 732 O O . SER A 1 89 ? -16.136 -9.449 15.361 1.00 91.06 89 SER A O 1
ATOM 734 N N . LYS A 1 90 ? -18.120 -10.468 15.378 1.00 91.31 90 LYS A N 1
ATOM 735 C CA . LYS A 1 90 ? -17.939 -11.015 14.017 1.00 91.31 90 LYS A CA 1
ATOM 736 C C . LYS A 1 90 ? -17.684 -9.933 12.968 1.00 91.31 90 LYS A C 1
ATOM 738 O O . LYS A 1 90 ? -16.940 -10.178 12.024 1.00 91.31 90 LYS A O 1
ATOM 743 N N . ASP A 1 91 ? -18.318 -8.774 13.103 1.00 92.38 91 ASP A N 1
ATOM 744 C CA . ASP A 1 91 ? -18.136 -7.688 12.143 1.00 92.38 91 ASP A CA 1
ATOM 745 C C . ASP A 1 91 ? -16.840 -6.921 12.402 1.00 92.38 91 ASP A C 1
ATOM 747 O O . ASP A 1 91 ? -16.182 -6.524 11.447 1.00 92.38 91 ASP A O 1
ATOM 751 N N . GLU A 1 92 ? -16.413 -6.814 13.661 1.00 94.06 92 GLU A N 1
ATOM 752 C CA . GLU A 1 92 ? -15.090 -6.296 14.023 1.00 94.06 92 GLU A CA 1
ATOM 753 C C . GLU A 1 92 ? -13.963 -7.170 13.459 1.00 94.06 92 GLU A C 1
ATOM 755 O O . GLU A 1 92 ? -13.070 -6.651 12.796 1.00 94.06 92 GLU A O 1
ATOM 760 N N . VAL A 1 93 ? -14.063 -8.496 13.598 1.00 93.94 93 VAL A N 1
ATOM 761 C CA . VAL A 1 93 ? -13.120 -9.447 12.981 1.00 93.94 93 VAL A CA 1
ATOM 762 C C . VAL A 1 93 ? -13.079 -9.274 11.461 1.00 93.94 93 VAL A C 1
ATOM 764 O O . VAL A 1 93 ? -12.006 -9.260 10.865 1.00 93.94 93 VAL A O 1
ATOM 767 N N . LYS A 1 94 ? -14.234 -9.102 10.803 1.00 95.75 94 LYS A N 1
ATOM 768 C CA . LYS A 1 94 ? -14.263 -8.836 9.354 1.00 95.75 94 LYS A CA 1
ATOM 769 C C . LYS A 1 94 ? -13.629 -7.489 9.007 1.00 95.75 94 LYS A C 1
ATOM 771 O O . LYS A 1 94 ? -12.960 -7.400 7.981 1.00 95.75 94 LYS A O 1
ATOM 776 N N . ALA A 1 95 ? -13.848 -6.452 9.816 1.00 96.69 95 ALA A N 1
ATOM 777 C CA . ALA A 1 95 ? -13.247 -5.143 9.596 1.00 96.69 95 ALA A CA 1
ATOM 778 C C . ALA A 1 95 ? -11.716 -5.247 9.636 1.00 96.69 95 ALA A C 1
ATOM 780 O O . ALA A 1 95 ? -11.072 -4.864 8.659 1.00 96.69 95 ALA A O 1
ATOM 781 N N . TYR A 1 96 ? -11.147 -5.852 10.686 1.00 96.38 96 TYR A N 1
ATOM 782 C CA . TYR A 1 96 ? -9.703 -6.101 10.758 1.00 96.38 96 TYR A CA 1
ATOM 783 C C . TYR A 1 96 ? -9.215 -6.970 9.604 1.00 96.38 96 TYR A C 1
ATOM 785 O O . TYR A 1 96 ? -8.284 -6.565 8.918 1.00 96.38 96 TYR A O 1
ATOM 793 N N . TYR A 1 97 ? -9.905 -8.069 9.284 1.00 96.69 97 TYR A N 1
ATOM 794 C CA . TYR A 1 97 ? -9.555 -8.929 8.150 1.00 96.69 97 TYR A CA 1
ATOM 795 C C . TYR A 1 97 ? -9.359 -8.138 6.848 1.00 96.69 97 TYR A C 1
ATOM 797 O O . TYR A 1 97 ? -8.369 -8.332 6.137 1.00 96.69 97 TYR A O 1
ATOM 805 N N . TYR A 1 98 ? -10.281 -7.232 6.514 1.00 98.31 98 TYR A N 1
ATOM 806 C CA . TYR A 1 98 ? -10.158 -6.419 5.305 1.00 98.31 98 TYR A CA 1
ATOM 807 C C . TYR A 1 98 ? -9.053 -5.357 5.412 1.00 98.31 98 TYR A C 1
ATOM 809 O O . TYR A 1 98 ? -8.372 -5.089 4.417 1.00 98.31 98 TYR A O 1
ATOM 817 N N . ILE A 1 99 ? -8.821 -4.782 6.594 1.00 98.31 99 ILE A N 1
ATOM 818 C CA . ILE A 1 99 ? -7.715 -3.838 6.811 1.00 98.31 99 ILE A CA 1
ATOM 819 C C . ILE A 1 99 ? -6.365 -4.551 6.646 1.00 98.31 99 ILE A C 1
ATOM 821 O O . ILE A 1 99 ? -5.518 -4.105 5.873 1.00 98.31 99 ILE A O 1
ATOM 825 N N . GLU A 1 100 ? -6.183 -5.696 7.297 1.00 97.12 100 GLU A N 1
ATOM 826 C CA . GLU A 1 100 ? -4.966 -6.512 7.256 1.00 97.12 100 GLU A CA 1
ATOM 827 C C . GLU A 1 100 ? -4.658 -7.020 5.847 1.00 97.12 100 GLU A C 1
ATOM 829 O O . GLU A 1 100 ? -3.513 -6.967 5.390 1.00 97.12 100 GLU A O 1
ATOM 834 N N . ASN A 1 101 ? -5.687 -7.432 5.100 1.00 96.94 101 ASN A N 1
ATOM 835 C CA . ASN A 1 101 ? -5.542 -7.766 3.684 1.00 96.94 101 ASN A CA 1
ATOM 836 C C . ASN A 1 101 ? -5.007 -6.585 2.858 1.00 96.94 101 ASN A C 1
ATOM 838 O O . ASN A 1 101 ? -4.225 -6.805 1.924 1.00 96.94 101 ASN A O 1
ATOM 842 N N . GLY A 1 102 ? -5.410 -5.356 3.194 1.00 97.94 102 GLY A N 1
ATOM 843 C CA . GLY A 1 102 ? -4.849 -4.132 2.626 1.00 97.94 102 GLY A CA 1
ATOM 844 C C . GLY A 1 102 ? -3.370 -3.972 2.978 1.00 97.94 102 GLY A C 1
ATOM 845 O O . GLY A 1 102 ? -2.552 -3.809 2.076 1.00 97.94 102 GLY A O 1
ATOM 846 N N . ILE A 1 103 ? -3.009 -4.120 4.258 1.00 98.06 103 ILE A N 1
ATOM 847 C CA . ILE A 1 103 ? -1.632 -3.973 4.770 1.00 98.06 103 ILE A CA 1
ATOM 848 C C . ILE A 1 103 ? -0.628 -4.831 3.988 1.00 98.06 103 ILE A C 1
ATOM 850 O O . ILE A 1 103 ? 0.393 -4.324 3.519 1.00 98.06 103 ILE A O 1
ATOM 854 N N . PHE A 1 104 ? -0.909 -6.125 3.808 1.00 96.69 104 PHE A N 1
ATOM 855 C CA . PHE A 1 104 ? 0.014 -7.019 3.096 1.00 96.69 104 PHE A CA 1
ATOM 856 C C . PHE A 1 104 ? 0.174 -6.650 1.615 1.00 96.69 104 PHE A C 1
ATOM 858 O O . PHE A 1 104 ? 1.276 -6.718 1.063 1.00 96.69 104 PHE A O 1
ATOM 865 N N . ARG A 1 105 ? -0.910 -6.219 0.963 1.00 97.69 105 ARG A N 1
ATOM 866 C CA . ARG A 1 105 ? -0.875 -5.805 -0.447 1.00 97.69 105 ARG A CA 1
ATOM 867 C C . ARG A 1 105 ? -0.175 -4.458 -0.631 1.00 97.69 105 ARG A C 1
ATOM 869 O O . ARG A 1 105 ? 0.550 -4.300 -1.605 1.00 97.69 105 ARG A O 1
ATOM 876 N N . ILE A 1 106 ? -0.312 -3.529 0.314 1.00 98.19 106 ILE A N 1
ATOM 877 C CA . ILE A 1 106 ? 0.420 -2.252 0.305 1.00 98.19 106 ILE A CA 1
ATOM 878 C C . ILE A 1 106 ? 1.920 -2.485 0.504 1.00 98.19 106 ILE A C 1
ATOM 880 O O . ILE A 1 106 ? 2.721 -1.899 -0.215 1.00 98.19 106 ILE A O 1
ATOM 884 N N . ALA A 1 107 ? 2.325 -3.403 1.388 1.00 96.69 107 ALA A N 1
ATOM 885 C CA . ALA A 1 107 ? 3.733 -3.804 1.478 1.00 96.69 107 ALA A CA 1
ATOM 886 C C . ALA A 1 107 ? 4.261 -4.329 0.127 1.00 96.69 107 ALA A C 1
ATOM 888 O O . ALA A 1 107 ? 5.366 -3.984 -0.281 1.00 96.69 107 ALA A O 1
ATOM 889 N N . THR A 1 108 ? 3.427 -5.073 -0.609 1.00 96.38 108 THR A N 1
ATOM 890 C CA . THR A 1 108 ? 3.762 -5.536 -1.967 1.00 96.38 108 THR A CA 1
ATOM 891 C C . THR A 1 108 ? 3.872 -4.374 -2.964 1.00 96.38 108 THR A C 1
ATOM 893 O O . THR A 1 108 ? 4.728 -4.423 -3.839 1.00 96.38 108 THR A O 1
ATOM 896 N N . LEU A 1 109 ? 3.065 -3.311 -2.836 1.00 97.75 109 LEU A N 1
ATOM 897 C CA . LEU A 1 109 ? 3.219 -2.092 -3.645 1.00 97.75 109 LEU A CA 1
ATOM 898 C C . LEU A 1 109 ? 4.566 -1.401 -3.390 1.00 97.75 109 LEU A C 1
ATOM 900 O O . LEU A 1 109 ? 5.208 -0.953 -4.336 1.00 97.75 109 LEU A O 1
ATOM 904 N N . TRP A 1 110 ? 5.029 -1.347 -2.140 1.00 98.12 110 TRP A N 1
ATOM 905 C CA . TRP A 1 110 ? 6.346 -0.788 -1.822 1.00 98.12 110 TRP A CA 1
ATOM 906 C C . TRP A 1 110 ? 7.495 -1.628 -2.405 1.00 98.12 110 TRP A C 1
ATOM 908 O O . TRP A 1 110 ? 8.439 -1.069 -2.967 1.00 98.12 110 TRP A O 1
ATOM 918 N N . ASP A 1 111 ? 7.401 -2.962 -2.359 1.00 96.88 111 ASP A N 1
ATOM 919 C CA . ASP A 1 111 ? 8.356 -3.848 -3.049 1.00 96.88 111 ASP A CA 1
ATOM 920 C C . ASP A 1 111 ? 8.275 -3.727 -4.578 1.00 96.88 111 ASP A C 1
ATOM 922 O O . ASP A 1 111 ? 9.296 -3.834 -5.260 1.00 96.88 111 ASP A O 1
ATOM 926 N N . LEU A 1 112 ? 7.085 -3.476 -5.130 1.00 97.12 112 LEU A N 1
ATOM 927 C CA . LEU A 1 112 ? 6.889 -3.222 -6.557 1.00 97.12 112 LEU A CA 1
ATOM 928 C C . LEU A 1 112 ? 7.564 -1.915 -6.990 1.00 97.12 112 LEU A C 1
ATOM 930 O O . LEU A 1 112 ? 8.230 -1.883 -8.023 1.00 97.12 112 LEU A O 1
ATOM 934 N N . LEU A 1 113 ? 7.460 -0.860 -6.176 1.00 97.88 113 LEU A N 1
ATOM 935 C CA . LEU A 1 113 ? 8.155 0.406 -6.407 1.00 97.88 113 LEU A CA 1
ATOM 936 C C . LEU A 1 113 ? 9.673 0.190 -6.457 1.00 97.88 113 LEU A C 1
ATOM 938 O O . LEU A 1 113 ? 10.337 0.655 -7.381 1.00 97.88 113 LEU A O 1
ATOM 942 N N . ALA A 1 114 ? 10.218 -0.576 -5.509 1.00 97.31 114 ALA A N 1
ATOM 943 C CA . ALA A 1 114 ? 11.637 -0.923 -5.498 1.00 97.31 114 ALA A CA 1
ATOM 944 C C . ALA A 1 114 ? 12.056 -1.756 -6.725 1.00 97.31 114 ALA A C 1
ATOM 946 O O . ALA A 1 114 ? 13.138 -1.538 -7.264 1.00 97.31 114 ALA A O 1
ATOM 947 N N . GLN A 1 115 ? 11.204 -2.666 -7.211 1.00 96.44 115 GLN A N 1
ATOM 948 C CA . GLN A 1 115 ? 11.451 -3.415 -8.452 1.00 96.44 115 GLN A CA 1
ATOM 949 C C . GLN A 1 115 ? 11.514 -2.502 -9.681 1.00 96.44 115 GLN A C 1
ATOM 951 O O . GLN A 1 115 ? 12.429 -2.649 -10.489 1.00 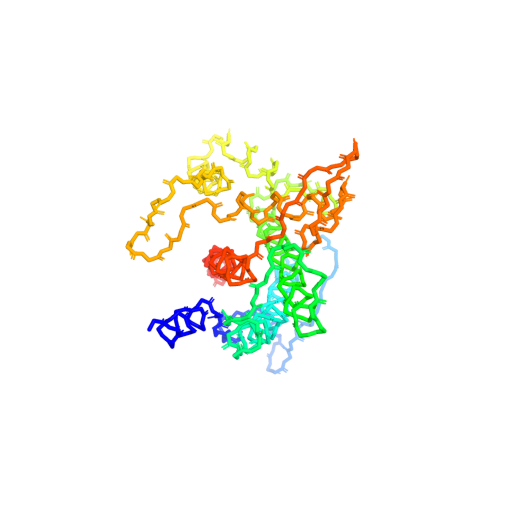96.44 115 GLN A O 1
ATOM 956 N N . ILE A 1 116 ? 10.602 -1.531 -9.800 1.00 95.50 116 ILE A N 1
ATOM 957 C CA . ILE A 1 116 ? 10.622 -0.556 -10.901 1.00 95.50 116 ILE A CA 1
ATOM 958 C C . ILE A 1 116 ? 11.910 0.275 -10.856 1.00 95.50 116 ILE A C 1
ATOM 960 O O . ILE A 1 116 ? 12.581 0.405 -11.876 1.00 95.50 116 ILE A O 1
ATOM 964 N N . TYR A 1 117 ? 12.300 0.771 -9.677 1.00 95.12 117 TYR A N 1
ATOM 965 C CA . TYR A 1 117 ? 13.554 1.512 -9.497 1.00 95.12 117 TYR A CA 1
ATOM 966 C C . TYR A 1 117 ? 14.791 0.659 -9.813 1.00 95.12 117 TYR A C 1
ATOM 968 O O . TYR A 1 117 ? 15.739 1.149 -10.423 1.00 95.12 117 TYR A O 1
ATOM 976 N N . ASN A 1 118 ? 14.789 -0.617 -9.420 1.00 94.31 118 ASN A N 1
ATOM 977 C CA . ASN A 1 118 ? 15.877 -1.550 -9.710 1.00 94.31 118 ASN A CA 1
ATOM 978 C C . ASN A 1 118 ? 16.083 -1.741 -11.221 1.00 94.31 118 ASN A C 1
ATOM 980 O O . ASN A 1 118 ? 17.231 -1.804 -11.661 1.00 94.31 118 ASN A O 1
ATOM 984 N N . LEU A 1 119 ? 14.995 -1.792 -12.002 1.00 92.44 119 LEU A N 1
ATOM 985 C CA . LEU A 1 119 ? 15.058 -1.821 -13.467 1.00 92.44 119 LEU A CA 1
ATOM 986 C C . LEU A 1 119 ? 15.500 -0.471 -14.044 1.00 92.44 119 LEU A C 1
ATOM 988 O O . LEU A 1 119 ? 16.442 -0.427 -14.832 1.00 92.44 119 LEU A O 1
ATOM 992 N N . LEU A 1 120 ? 14.867 0.624 -13.605 1.00 91.69 120 LEU A N 1
ATOM 993 C CA . LEU A 1 120 ? 15.102 1.978 -14.122 1.00 91.69 120 LEU A CA 1
ATOM 994 C C . LEU A 1 120 ? 16.566 2.406 -13.973 1.00 91.69 120 LEU A C 1
ATOM 996 O O . LEU A 1 120 ? 17.163 2.929 -14.910 1.00 91.69 120 LEU A O 1
ATOM 1000 N N . TYR A 1 121 ? 17.165 2.119 -12.818 1.00 90.25 121 TYR A N 1
ATOM 1001 C CA . TYR A 1 121 ? 18.547 2.490 -12.514 1.00 90.25 121 TYR A CA 1
ATOM 1002 C C . TYR A 1 121 ? 19.538 1.334 -12.646 1.00 90.25 121 TYR A C 1
ATOM 1004 O O . TYR A 1 121 ? 20.676 1.460 -12.196 1.00 90.25 121 TYR A O 1
ATOM 1012 N N . LYS A 1 122 ? 19.120 0.212 -13.252 1.00 89.62 122 LYS A N 1
ATOM 1013 C CA . LYS A 1 122 ? 19.969 -0.958 -13.534 1.00 89.62 122 LYS A CA 1
ATOM 1014 C C . LYS A 1 122 ? 20.808 -1.380 -12.322 1.00 89.62 122 LYS A C 1
ATOM 1016 O O . LYS A 1 122 ? 22.010 -1.596 -12.426 1.00 89.62 122 LYS A O 1
ATOM 1021 N N . CYS A 1 123 ? 20.178 -1.486 -11.151 1.00 88.00 123 CYS A N 1
ATOM 1022 C CA . CYS A 1 123 ? 20.888 -1.834 -9.915 1.00 88.00 123 CYS A CA 1
ATOM 1023 C C . CYS A 1 123 ? 21.251 -3.332 -9.826 1.00 88.00 123 CYS A C 1
ATOM 1025 O O . CYS A 1 123 ? 21.943 -3.735 -8.894 1.00 88.00 123 CYS A O 1
ATOM 1027 N N . GLU A 1 124 ? 20.770 -4.156 -10.767 1.00 87.69 124 GLU A N 1
ATOM 1028 C CA . GLU A 1 124 ? 21.086 -5.589 -10.922 1.00 87.69 124 GLU A CA 1
ATOM 1029 C C . GLU A 1 124 ? 20.788 -6.463 -9.685 1.00 87.69 124 GLU A C 1
ATOM 1031 O O . GLU A 1 124 ? 21.299 -7.580 -9.532 1.00 87.69 124 GLU A O 1
ATOM 1036 N N . ILE A 1 125 ? 19.903 -6.006 -8.793 1.00 89.12 125 ILE A N 1
ATOM 1037 C CA . ILE A 1 125 ? 19.455 -6.810 -7.656 1.00 89.12 125 ILE A CA 1
ATOM 1038 C C . ILE A 1 125 ? 18.417 -7.811 -8.157 1.00 89.12 125 ILE A C 1
ATOM 1040 O O . ILE A 1 125 ? 17.444 -7.459 -8.818 1.00 89.12 125 ILE A O 1
ATOM 1044 N N . LYS A 1 126 ? 18.595 -9.090 -7.813 1.00 87.81 126 LYS A N 1
ATOM 1045 C CA . LYS A 1 126 ? 17.609 -10.131 -8.140 1.00 87.81 126 LYS A CA 1
ATOM 1046 C C . LYS A 1 126 ? 16.257 -9.799 -7.504 1.00 87.81 126 LYS A C 1
ATOM 1048 O O . LYS A 1 126 ? 16.200 -9.614 -6.290 1.00 87.81 126 LYS A O 1
ATOM 1053 N N . ASN A 1 127 ? 15.177 -9.836 -8.289 1.00 81.38 127 ASN A N 1
ATOM 1054 C CA . ASN A 1 127 ? 13.829 -9.437 -7.850 1.00 81.38 127 ASN A CA 1
ATOM 1055 C C . ASN A 1 127 ? 13.378 -10.114 -6.544 1.00 81.38 127 ASN A C 1
ATOM 1057 O O . ASN A 1 127 ? 12.837 -9.462 -5.660 1.00 81.38 127 ASN A O 1
ATOM 1061 N N . ASN A 1 128 ? 13.678 -11.403 -6.359 1.00 83.19 128 ASN A N 1
ATOM 1062 C CA . ASN A 1 128 ? 13.317 -12.156 -5.150 1.00 83.19 128 ASN A CA 1
ATOM 1063 C C . ASN A 1 128 ? 14.140 -11.809 -3.892 1.00 83.19 128 ASN A C 1
ATOM 1065 O O . ASN A 1 128 ? 13.906 -12.383 -2.830 1.00 83.19 128 ASN A O 1
ATOM 1069 N N . LYS A 1 129 ? 15.138 -10.932 -4.014 1.00 87.12 129 LYS A N 1
ATOM 1070 C CA . LYS A 1 129 ? 15.971 -10.439 -2.910 1.00 87.12 129 LYS A CA 1
ATOM 1071 C C . LYS A 1 129 ? 15.712 -8.970 -2.593 1.00 87.12 129 LYS A C 1
ATOM 1073 O O . LYS A 1 129 ? 16.349 -8.438 -1.684 1.00 87.12 129 LYS A O 1
ATOM 1078 N N . ILE A 1 130 ? 14.821 -8.317 -3.337 1.00 90.00 130 ILE A N 1
ATOM 1079 C CA . ILE A 1 130 ? 14.478 -6.923 -3.095 1.00 90.00 130 ILE A CA 1
ATOM 1080 C C . ILE A 1 130 ? 13.679 -6.847 -1.797 1.00 90.00 130 ILE A C 1
ATOM 1082 O O . ILE A 1 130 ? 12.685 -7.538 -1.605 1.00 90.00 130 ILE A O 1
ATOM 1086 N N . ASN A 1 131 ? 14.170 -6.011 -0.893 1.00 93.00 131 ASN A N 1
ATOM 1087 C CA . ASN A 1 131 ? 13.450 -5.536 0.272 1.00 93.00 131 ASN A CA 1
ATOM 1088 C C . ASN A 1 131 ? 13.404 -4.020 0.124 1.00 93.00 131 ASN A C 1
ATOM 1090 O O . ASN A 1 131 ? 14.467 -3.394 0.187 1.00 93.00 131 ASN A O 1
ATOM 1094 N N . TYR A 1 132 ? 12.217 -3.452 -0.103 1.00 96.00 132 TYR A N 1
ATOM 1095 C CA . TYR A 1 132 ? 12.089 -2.035 -0.460 1.00 96.00 132 TYR A CA 1
ATOM 1096 C C . TYR A 1 132 ? 12.836 -1.106 0.503 1.00 96.00 132 TYR A C 1
ATOM 1098 O O . TYR A 1 132 ? 13.550 -0.208 0.069 1.00 96.00 132 TYR A O 1
ATOM 1106 N N . TYR A 1 133 ? 12.747 -1.368 1.808 1.00 94.50 133 TYR A N 1
ATOM 1107 C CA . TYR A 1 133 ? 13.334 -0.510 2.829 1.00 94.50 133 TYR A CA 1
ATOM 1108 C C . TYR A 1 133 ? 14.865 -0.443 2.690 1.00 94.50 133 TYR A C 1
ATOM 1110 O O . TYR A 1 133 ? 15.431 0.633 2.505 1.00 94.50 133 TYR A O 1
ATOM 1118 N N . LYS A 1 134 ? 15.536 -1.603 2.663 1.00 95.19 134 LYS A N 1
ATOM 1119 C CA . LYS A 1 134 ? 16.995 -1.676 2.459 1.00 95.19 134 LYS A CA 1
ATOM 1120 C C . LYS A 1 134 ? 17.420 -1.178 1.081 1.00 95.19 134 LYS A C 1
ATOM 1122 O O . LYS A 1 134 ? 18.502 -0.615 0.940 1.00 95.19 134 LYS A O 1
ATOM 1127 N N . PHE A 1 135 ? 16.597 -1.431 0.066 1.00 96.69 135 PHE A N 1
ATOM 1128 C CA . PHE A 1 135 ? 16.856 -0.983 -1.294 1.00 96.69 135 PHE A CA 1
ATOM 1129 C C . PHE A 1 135 ? 16.955 0.546 -1.344 1.00 96.69 135 PHE A C 1
ATOM 1131 O O . PHE A 1 135 ? 17.985 1.071 -1.764 1.00 96.69 135 PHE A O 1
ATOM 1138 N N . PHE A 1 136 ? 15.951 1.257 -0.826 1.00 97.44 136 PHE A N 1
ATOM 1139 C CA . PHE A 1 136 ? 15.941 2.721 -0.834 1.00 97.44 136 PHE A CA 1
ATOM 1140 C C . PHE A 1 136 ? 16.975 3.342 0.117 1.00 97.44 136 PHE A C 1
ATOM 1142 O O . PHE A 1 136 ? 17.566 4.356 -0.241 1.00 97.44 136 PHE A O 1
ATOM 1149 N N . GLU A 1 137 ? 17.286 2.719 1.260 1.00 96.06 137 GLU A N 1
ATOM 1150 C CA . GLU A 1 137 ? 18.392 3.163 2.133 1.00 96.06 137 GLU A CA 1
ATOM 1151 C C . GLU A 1 137 ? 19.777 3.064 1.476 1.00 96.06 137 GLU A C 1
ATOM 1153 O O . GLU A 1 137 ? 20.694 3.814 1.819 1.00 96.06 137 GLU A O 1
ATOM 1158 N N . ASN A 1 138 ? 19.970 2.101 0.575 1.00 94.88 138 ASN A N 1
ATOM 1159 C CA . ASN A 1 138 ? 21.203 2.007 -0.198 1.00 94.88 138 ASN A CA 1
ATOM 1160 C C . ASN A 1 138 ? 21.186 2.998 -1.359 1.00 94.88 138 ASN A C 1
ATOM 1162 O O . ASN A 1 138 ? 22.188 3.664 -1.609 1.00 94.88 138 ASN A O 1
ATOM 1166 N N . LEU A 1 139 ? 20.041 3.139 -2.028 1.00 94.88 139 LEU A N 1
ATOM 1167 C CA . LEU A 1 139 ? 19.887 4.044 -3.158 1.00 94.88 139 LEU A CA 1
ATOM 1168 C C . LEU A 1 139 ? 20.015 5.525 -2.750 1.00 94.88 139 LEU A C 1
ATOM 1170 O O . LEU A 1 139 ? 20.549 6.327 -3.512 1.00 94.88 139 LEU A O 1
ATOM 1174 N N . SER A 1 140 ? 19.641 5.887 -1.517 1.00 95.81 140 SER A N 1
ATOM 1175 C CA . SER A 1 140 ? 19.848 7.236 -0.962 1.00 95.81 140 SER A CA 1
ATOM 1176 C C . SER A 1 140 ? 21.320 7.587 -0.697 1.00 95.81 140 SER A C 1
ATOM 1178 O O . SER A 1 140 ? 21.641 8.712 -0.312 1.00 95.81 140 SER A O 1
ATOM 1180 N N . LYS A 1 141 ? 22.239 6.644 -0.927 1.00 94.69 141 LYS A N 1
ATOM 1181 C CA . LYS A 1 141 ? 23.693 6.850 -0.870 1.00 94.69 141 LYS A CA 1
ATOM 1182 C C . LYS A 1 141 ? 24.333 6.902 -2.260 1.00 94.69 141 LYS A C 1
ATOM 1184 O O . LYS A 1 141 ? 25.555 6.895 -2.340 1.00 94.69 141 LYS A O 1
ATOM 1189 N N . SER A 1 142 ? 23.528 6.928 -3.326 1.00 93.19 142 SER A N 1
ATOM 1190 C CA . SER A 1 142 ? 24.005 7.060 -4.705 1.00 93.19 142 SER A CA 1
ATOM 1191 C C . SER A 1 142 ? 24.842 8.329 -4.904 1.00 93.19 142 SER A C 1
ATOM 1193 O O . SER A 1 142 ? 24.571 9.362 -4.284 1.00 93.19 142 SER A O 1
ATOM 1195 N N . ASP A 1 143 ? 25.826 8.255 -5.803 1.00 92.38 143 ASP A N 1
ATOM 1196 C CA . ASP A 1 143 ? 26.595 9.415 -6.269 1.00 92.38 143 ASP A CA 1
ATOM 1197 C C . ASP A 1 143 ? 25.779 10.294 -7.236 1.00 92.38 143 ASP A C 1
ATOM 1199 O O . ASP A 1 143 ? 26.035 11.492 -7.360 1.00 92.38 143 ASP A O 1
ATOM 1203 N N . ASP A 1 144 ? 24.765 9.721 -7.897 1.00 92.75 144 ASP A N 1
ATOM 1204 C CA . ASP A 1 144 ? 23.810 10.474 -8.709 1.00 92.75 144 ASP A CA 1
ATOM 1205 C C . ASP A 1 144 ? 22.833 11.231 -7.798 1.00 92.75 144 ASP A C 1
ATOM 1207 O O . ASP A 1 144 ? 22.048 10.626 -7.058 1.00 92.75 144 ASP A O 1
ATOM 1211 N N . MET A 1 145 ? 22.876 12.566 -7.866 1.00 91.69 145 MET A N 1
ATOM 1212 C CA . MET A 1 145 ? 22.083 13.439 -7.000 1.00 91.69 145 MET A CA 1
ATOM 1213 C C . MET A 1 145 ? 20.572 13.255 -7.195 1.00 91.69 145 MET A C 1
ATOM 1215 O O . MET A 1 145 ? 19.833 13.266 -6.212 1.00 91.69 145 MET A O 1
ATOM 1219 N N . ASN A 1 146 ? 20.100 13.030 -8.425 1.00 88.94 146 ASN A N 1
ATOM 1220 C CA . ASN A 1 146 ? 18.669 12.874 -8.697 1.00 88.94 146 ASN A CA 1
ATOM 1221 C C . ASN A 1 146 ? 18.144 11.570 -8.084 1.00 88.94 146 ASN A C 1
ATOM 1223 O O . ASN A 1 146 ? 17.102 11.559 -7.418 1.00 88.94 146 ASN A O 1
ATOM 1227 N N . ILE A 1 147 ? 18.902 10.480 -8.253 1.00 92.31 147 ILE A N 1
ATOM 1228 C CA . ILE A 1 147 ? 18.574 9.178 -7.660 1.00 92.31 147 ILE A CA 1
ATOM 1229 C C . ILE A 1 147 ? 18.600 9.281 -6.131 1.00 92.31 147 ILE A C 1
ATOM 1231 O O . ILE A 1 147 ? 17.649 8.869 -5.456 1.00 92.31 147 ILE A O 1
ATOM 1235 N N . LYS A 1 148 ? 19.655 9.897 -5.589 1.00 94.38 148 LYS A N 1
ATOM 1236 C CA . LYS A 1 148 ? 19.831 10.119 -4.155 1.00 94.38 148 LYS A CA 1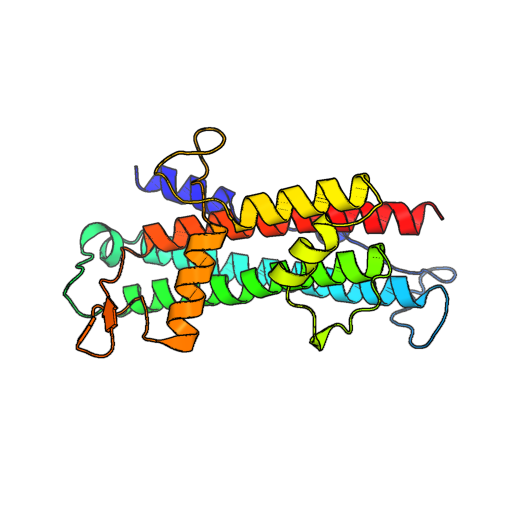
ATOM 1237 C C . LYS A 1 148 ? 18.670 10.899 -3.543 1.00 94.38 148 LYS A C 1
ATOM 1239 O O . LYS A 1 148 ? 18.101 10.448 -2.552 1.00 94.38 148 LYS A O 1
ATOM 1244 N N . GLU A 1 149 ? 18.291 12.037 -4.121 1.00 94.38 149 GLU A N 1
ATOM 1245 C CA . GLU A 1 149 ? 17.199 12.877 -3.612 1.00 94.38 149 GLU A CA 1
ATOM 1246 C C . GLU A 1 149 ? 15.834 12.187 -3.707 1.00 94.38 149 GLU A C 1
ATOM 1248 O O . GLU A 1 149 ? 14.991 12.324 -2.815 1.00 94.38 149 GLU A O 1
ATOM 1253 N N . SER A 1 150 ? 15.584 11.429 -4.779 1.00 93.31 150 SER A N 1
ATOM 1254 C CA . SER A 1 150 ? 14.353 10.644 -4.887 1.00 93.31 150 SER A CA 1
ATOM 1255 C C . SER A 1 150 ? 14.288 9.546 -3.825 1.00 93.31 150 SER A C 1
ATOM 1257 O O . SER A 1 150 ? 13.254 9.395 -3.175 1.00 93.31 150 SER A O 1
ATOM 1259 N N . ALA A 1 151 ? 15.374 8.796 -3.633 1.00 96.12 151 ALA A N 1
ATOM 1260 C CA . ALA A 1 151 ? 15.435 7.725 -2.645 1.00 96.12 151 ALA A CA 1
ATOM 1261 C C . ALA A 1 151 ? 15.378 8.264 -1.209 1.00 96.12 151 ALA A C 1
ATOM 1263 O O . ALA A 1 151 ? 14.687 7.687 -0.371 1.00 96.12 151 ALA A O 1
ATOM 1264 N N . GLN A 1 152 ? 16.030 9.397 -0.929 1.00 97.50 152 GLN A N 1
ATOM 1265 C CA . GLN A 1 152 ? 16.008 10.013 0.396 1.00 97.50 152 GLN A CA 1
ATOM 1266 C C . GLN A 1 152 ? 14.588 10.408 0.811 1.00 97.50 152 GLN A C 1
ATOM 1268 O O . GLN A 1 152 ? 14.191 10.101 1.927 1.00 97.50 152 GLN A O 1
ATOM 1273 N N . ARG A 1 153 ? 13.776 10.972 -0.094 1.00 96.94 153 ARG A N 1
ATOM 1274 C CA . ARG A 1 153 ? 12.367 11.297 0.203 1.00 96.94 153 ARG A CA 1
ATOM 1275 C C . ARG A 1 153 ? 11.532 10.073 0.594 1.00 96.94 153 ARG A C 1
ATOM 1277 O O . ARG A 1 153 ? 10.667 10.176 1.459 1.00 96.94 153 ARG A O 1
ATOM 1284 N N . LEU A 1 154 ? 11.788 8.921 -0.027 1.00 97.50 154 LEU A N 1
ATOM 1285 C CA . LEU A 1 154 ? 11.139 7.659 0.343 1.00 97.50 154 LEU A CA 1
ATOM 1286 C C . LEU A 1 154 ? 11.612 7.175 1.717 1.00 97.50 154 LEU A C 1
ATOM 1288 O O . LEU A 1 154 ? 10.789 6.809 2.553 1.00 97.50 154 LEU A O 1
ATOM 1292 N N . VAL A 1 155 ? 12.921 7.224 1.974 1.00 97.81 155 VAL A N 1
ATOM 1293 C CA . VAL A 1 155 ? 13.504 6.870 3.279 1.00 97.81 155 VAL A CA 1
ATOM 1294 C C . VAL A 1 155 ? 12.962 7.768 4.392 1.00 97.81 155 VAL A C 1
ATOM 1296 O O . VAL A 1 155 ? 12.633 7.263 5.466 1.00 97.81 155 VAL A O 1
ATOM 1299 N N . ASP A 1 156 ? 12.827 9.068 4.137 1.00 97.12 156 ASP A N 1
ATOM 1300 C CA . ASP A 1 156 ? 12.258 10.032 5.080 1.00 97.12 156 ASP A CA 1
ATOM 1301 C C . ASP A 1 156 ? 10.804 9.673 5.396 1.00 97.12 156 ASP A C 1
ATOM 1303 O O . ASP A 1 156 ? 10.445 9.554 6.567 1.00 97.12 156 ASP A O 1
ATOM 1307 N N . TYR A 1 157 ? 9.997 9.389 4.366 1.00 97.19 157 TYR A N 1
ATOM 1308 C CA . TYR A 1 157 ? 8.611 8.947 4.530 1.00 97.19 157 TYR A CA 1
ATOM 1309 C C . TYR A 1 157 ? 8.498 7.652 5.353 1.00 97.19 157 TYR A C 1
ATOM 1311 O O . TYR A 1 157 ? 7.689 7.566 6.279 1.00 97.19 157 TYR A O 1
ATOM 1319 N N . PHE A 1 158 ? 9.336 6.647 5.070 1.00 97.25 158 PHE A N 1
ATOM 1320 C CA . PHE A 1 158 ? 9.330 5.380 5.814 1.00 97.25 158 PHE A CA 1
ATOM 1321 C C . PHE A 1 158 ? 9.693 5.553 7.292 1.00 97.25 158 PHE A C 1
ATOM 1323 O O . PHE A 1 158 ? 9.249 4.763 8.131 1.00 97.25 158 PHE A O 1
ATOM 1330 N N . ASN A 1 159 ? 10.498 6.570 7.603 1.00 96.00 159 ASN A N 1
ATOM 1331 C CA . ASN A 1 159 ? 11.009 6.839 8.940 1.00 96.00 159 ASN A CA 1
ATOM 1332 C C . ASN A 1 159 ? 10.234 7.908 9.711 1.00 96.00 159 ASN A C 1
ATOM 1334 O O . ASN A 1 159 ? 10.545 8.125 10.889 1.00 96.00 159 ASN A O 1
ATOM 1338 N N . GLU A 1 160 ? 9.215 8.521 9.102 1.00 95.31 160 GLU A N 1
ATOM 1339 C CA . GLU A 1 160 ? 8.311 9.447 9.777 1.00 95.31 160 GLU A CA 1
ATOM 1340 C C . GLU A 1 160 ? 7.826 8.862 11.113 1.00 95.31 160 GLU A C 1
ATOM 1342 O O . GLU A 1 160 ? 7.367 7.719 11.208 1.00 95.31 160 GLU A O 1
ATOM 1347 N N . ILE A 1 161 ? 7.930 9.664 12.170 1.00 92.56 161 ILE A N 1
ATOM 1348 C CA . ILE A 1 161 ? 7.486 9.288 13.510 1.00 92.56 161 ILE A CA 1
ATOM 1349 C C . ILE A 1 161 ? 6.144 9.959 13.758 1.00 92.56 161 ILE A C 1
ATOM 1351 O O . ILE A 1 161 ? 6.030 11.176 13.642 1.00 92.56 161 ILE A O 1
ATOM 1355 N N . SER A 1 162 ? 5.139 9.167 14.129 1.00 89.88 162 SER A N 1
ATOM 1356 C CA . SER A 1 162 ? 3.845 9.703 14.535 1.00 89.88 162 SER A CA 1
ATOM 1357 C C . SER A 1 162 ? 4.000 10.546 15.804 1.00 89.88 162 SER A C 1
ATOM 1359 O O . SER A 1 162 ? 4.263 10.013 16.880 1.00 89.88 162 SER A O 1
ATOM 1361 N N . ASP A 1 163 ? 3.788 11.853 15.687 1.00 83.62 163 ASP A N 1
ATOM 1362 C CA . ASP A 1 163 ? 3.875 12.825 16.785 1.00 83.62 163 ASP A CA 1
ATOM 1363 C C . ASP A 1 163 ? 2.543 13.563 17.033 1.00 83.62 163 ASP A C 1
ATOM 1365 O O . ASP A 1 163 ? 2.503 14.604 17.688 1.00 83.62 163 ASP A O 1
ATOM 1369 N N . GLY A 1 164 ? 1.439 13.021 16.504 1.00 76.06 164 GLY A N 1
ATOM 1370 C CA . GLY A 1 164 ? 0.103 13.615 16.602 1.00 76.06 164 GLY A CA 1
ATOM 1371 C C . GLY A 1 164 ? -0.129 14.808 15.669 1.00 76.06 164 GLY A C 1
ATOM 1372 O O . GLY A 1 164 ? -1.208 15.402 15.717 1.00 76.06 164 GLY A O 1
ATOM 1373 N N . LYS A 1 165 ? 0.846 15.161 14.819 1.00 79.06 165 LYS A N 1
ATOM 1374 C CA . LYS A 1 165 ? 0.689 16.205 13.804 1.00 79.06 165 LYS A CA 1
ATOM 1375 C C . LYS A 1 165 ? 0.113 15.665 12.500 1.00 79.06 165 LYS A C 1
ATOM 1377 O O . LYS A 1 165 ? 0.120 14.464 12.214 1.00 79.06 165 LYS A O 1
ATOM 1382 N N . TYR A 1 166 ? -0.361 16.617 11.706 1.00 81.50 166 TYR A N 1
ATOM 1383 C CA . TYR A 1 166 ? -0.891 16.404 10.374 1.00 81.50 166 TYR A CA 1
ATOM 1384 C C . TYR A 1 166 ? 0.052 17.025 9.345 1.00 81.50 166 TYR A C 1
ATOM 1386 O O . TYR A 1 166 ? 0.547 18.133 9.544 1.00 81.50 166 TYR A O 1
ATOM 1394 N N . GLU A 1 167 ? 0.259 16.340 8.227 1.00 79.00 167 GLU A N 1
ATOM 1395 C CA . GLU A 1 167 ? 0.811 16.941 7.017 1.00 79.00 167 GLU A CA 1
ATOM 1396 C C . GLU A 1 167 ? -0.336 17.519 6.173 1.00 79.00 167 GLU A C 1
ATOM 1398 O O . GLU A 1 167 ? -1.387 16.883 6.005 1.00 79.00 167 GLU A O 1
ATOM 1403 N N . ASN A 1 168 ? -0.139 18.735 5.647 1.00 74.31 168 ASN A N 1
ATOM 1404 C CA . ASN A 1 168 ? -1.123 19.461 4.833 1.00 74.31 168 ASN A CA 1
ATOM 1405 C C . ASN A 1 168 ? -2.520 19.537 5.491 1.00 74.31 168 ASN A C 1
ATOM 1407 O O . ASN A 1 168 ? -3.543 19.416 4.813 1.00 74.31 168 ASN A O 1
ATOM 1411 N N . ASP A 1 169 ? -2.554 19.663 6.824 1.00 72.12 169 ASP A N 1
ATOM 1412 C CA . ASP A 1 169 ? -3.752 19.723 7.678 1.00 72.12 169 ASP A CA 1
ATOM 1413 C C . ASP A 1 169 ? -4.732 18.539 7.546 1.00 72.12 169 ASP A C 1
ATOM 1415 O O . ASP A 1 169 ? -5.888 18.634 7.969 1.00 72.12 169 ASP A O 1
ATOM 1419 N N . LYS A 1 170 ? -4.308 17.411 6.949 1.00 82.69 170 LYS A N 1
ATOM 1420 C CA . LYS A 1 170 ? -5.209 16.275 6.666 1.00 82.69 170 LYS A CA 1
ATOM 1421 C C . LYS A 1 170 ? -4.605 14.889 6.898 1.00 82.69 170 LYS A C 1
ATOM 1423 O O . LYS A 1 170 ? -5.279 14.067 7.518 1.00 82.69 170 LYS A O 1
ATOM 1428 N N . ARG A 1 171 ? -3.384 14.615 6.422 1.00 91.94 171 ARG A N 1
ATOM 1429 C CA . ARG A 1 171 ? -2.742 13.288 6.531 1.00 91.94 171 ARG A CA 1
ATOM 1430 C C . ARG A 1 171 ? -2.051 13.148 7.883 1.00 91.94 171 ARG A C 1
ATOM 1432 O O . ARG A 1 171 ? -1.377 14.079 8.306 1.00 91.94 171 ARG A O 1
ATOM 1439 N N . TRP A 1 172 ? -2.152 12.002 8.543 1.00 92.88 172 TRP A N 1
ATOM 1440 C CA . TRP A 1 172 ? -1.354 11.713 9.731 1.00 92.88 172 TRP A CA 1
ATOM 1441 C C . TRP A 1 172 ? 0.117 11.433 9.376 1.00 92.88 172 TRP A C 1
ATOM 1443 O O . TRP A 1 172 ? 0.433 10.735 8.412 1.00 92.88 172 TRP A O 1
ATOM 1453 N N . ILE A 1 173 ? 1.047 11.960 10.174 1.00 94.06 173 ILE A N 1
ATOM 1454 C CA . ILE A 1 173 ? 2.485 11.685 10.007 1.00 94.06 173 ILE A CA 1
ATOM 1455 C C . ILE A 1 173 ? 2.819 10.292 10.560 1.00 94.06 173 ILE A C 1
ATOM 1457 O O . ILE A 1 173 ? 2.255 9.873 11.576 1.00 94.06 173 ILE A O 1
ATOM 1461 N N . GLY A 1 174 ? 3.729 9.566 9.904 1.00 95.38 174 GLY A N 1
ATOM 1462 C CA . GLY A 1 174 ? 4.240 8.278 10.394 1.00 95.38 174 GLY A CA 1
ATOM 1463 C C . GLY A 1 174 ? 3.411 7.056 10.010 1.00 95.38 174 GLY A C 1
ATOM 1464 O O . GLY A 1 174 ? 3.553 6.002 10.625 1.00 95.38 174 GLY A O 1
ATOM 1465 N N . ASN A 1 175 ? 2.546 7.171 8.998 1.00 96.44 175 ASN A N 1
ATOM 1466 C CA . ASN A 1 175 ? 1.653 6.084 8.583 1.00 96.44 175 ASN A CA 1
ATOM 1467 C C . ASN A 1 175 ? 2.393 4.803 8.224 1.00 96.44 175 ASN A C 1
ATOM 1469 O O . ASN A 1 175 ? 2.068 3.750 8.767 1.00 96.44 175 ASN A O 1
ATOM 1473 N N . HIS A 1 176 ? 3.409 4.905 7.367 1.00 97.38 176 HIS A N 1
ATOM 1474 C CA . HIS A 1 176 ? 4.177 3.749 6.929 1.00 97.38 176 HIS A CA 1
ATOM 1475 C C . HIS A 1 176 ? 4.773 2.983 8.109 1.00 97.38 176 HIS A C 1
ATOM 1477 O O . HIS A 1 176 ? 4.652 1.762 8.206 1.00 97.38 176 HIS A O 1
ATOM 1483 N N . LYS A 1 177 ? 5.388 3.713 9.045 1.00 96.06 177 LYS A N 1
ATOM 1484 C CA . LYS A 1 177 ? 6.018 3.136 10.229 1.00 96.06 177 LYS A CA 1
ATOM 1485 C C . LYS A 1 177 ? 5.005 2.403 11.106 1.00 96.06 177 LYS A C 1
ATOM 1487 O O . LYS A 1 177 ? 5.261 1.261 11.479 1.00 96.06 177 LYS A O 1
ATOM 1492 N N . GLU A 1 178 ? 3.853 3.013 11.379 1.00 95.56 178 GLU A N 1
ATOM 1493 C CA . GLU A 1 178 ? 2.775 2.395 12.167 1.00 95.56 178 GLU A CA 1
ATOM 1494 C C . GLU A 1 178 ? 2.207 1.140 11.484 1.00 95.56 178 GLU A C 1
ATOM 1496 O O . GLU A 1 178 ? 2.089 0.085 12.111 1.00 95.56 178 GLU A O 1
ATOM 1501 N N . VAL A 1 179 ? 1.927 1.212 10.179 1.00 96.44 179 VAL A N 1
ATOM 1502 C CA . VAL A 1 179 ? 1.436 0.071 9.387 1.00 96.44 179 VAL A CA 1
ATOM 1503 C C . VAL A 1 179 ? 2.462 -1.067 9.365 1.00 96.44 179 VAL A C 1
ATOM 1505 O O . VAL A 1 179 ? 2.112 -2.235 9.544 1.00 96.44 179 VAL A O 1
ATOM 1508 N N . ASN A 1 180 ? 3.744 -0.741 9.205 1.00 95.38 180 ASN A N 1
ATOM 1509 C CA . ASN A 1 180 ? 4.840 -1.706 9.208 1.00 95.38 180 ASN A CA 1
ATOM 1510 C C . ASN A 1 180 ? 5.030 -2.360 10.591 1.00 95.38 180 ASN A C 1
ATOM 1512 O O . ASN A 1 180 ? 5.237 -3.571 10.672 1.00 95.38 180 ASN A O 1
ATOM 1516 N N . ILE A 1 181 ? 4.913 -1.593 11.683 1.00 93.38 181 ILE A N 1
ATOM 1517 C CA . ILE A 1 181 ? 4.931 -2.122 13.057 1.00 93.38 181 ILE A CA 1
ATOM 1518 C C . ILE A 1 181 ? 3.766 -3.094 13.264 1.00 93.38 181 ILE A C 1
ATOM 1520 O O . ILE A 1 181 ? 3.990 -4.209 13.742 1.00 93.38 181 ILE A O 1
ATOM 1524 N N . TYR A 1 182 ? 2.552 -2.709 12.858 1.00 94.56 182 TYR A N 1
ATOM 1525 C CA . TYR A 1 182 ? 1.365 -3.559 12.950 1.00 94.56 182 TYR A CA 1
ATOM 1526 C C . TYR A 1 182 ? 1.560 -4.871 12.172 1.00 94.56 182 TYR A C 1
ATOM 1528 O O . TYR A 1 182 ? 1.386 -5.957 12.729 1.00 94.56 182 TYR A O 1
ATOM 1536 N N . ARG A 1 183 ? 2.028 -4.791 10.917 1.00 94.56 183 ARG A N 1
ATOM 1537 C CA . ARG A 1 183 ? 2.352 -5.963 10.087 1.00 94.56 183 ARG A CA 1
ATOM 1538 C C . ARG A 1 183 ? 3.380 -6.877 10.745 1.00 94.56 183 ARG A C 1
ATOM 1540 O O . ARG A 1 183 ? 3.169 -8.082 10.818 1.00 94.56 183 ARG A O 1
ATOM 1547 N N . ASN A 1 184 ? 4.484 -6.314 11.232 1.00 91.31 184 ASN A N 1
ATOM 1548 C CA . ASN A 1 184 ? 5.545 -7.094 11.871 1.00 91.31 184 ASN A CA 1
ATOM 1549 C C . ASN A 1 184 ? 5.057 -7.764 13.160 1.00 91.31 184 ASN A C 1
ATOM 1551 O O . ASN A 1 184 ? 5.514 -8.854 13.503 1.00 91.31 184 ASN A O 1
ATOM 1555 N N . LYS A 1 185 ? 4.122 -7.135 13.878 1.00 90.19 185 LYS A N 1
ATOM 1556 C CA . LYS A 1 185 ? 3.501 -7.740 15.052 1.00 90.19 185 LYS A CA 1
ATOM 1557 C C . LYS A 1 185 ? 2.647 -8.953 14.666 1.00 90.19 185 LYS A C 1
ATOM 1559 O O . LYS A 1 185 ? 2.873 -10.013 15.248 1.00 90.19 185 LYS A O 1
ATOM 1564 N N . MET A 1 186 ? 1.806 -8.839 13.628 1.00 89.38 186 MET A N 1
ATOM 1565 C CA . MET A 1 186 ? 1.037 -9.973 13.079 1.00 89.38 186 MET A CA 1
ATOM 1566 C C . MET A 1 186 ? 1.929 -11.162 12.693 1.00 89.38 186 MET A C 1
ATOM 1568 O O . MET A 1 186 ? 1.555 -12.310 12.908 1.00 89.38 186 MET A O 1
ATOM 1572 N N . THR A 1 187 ? 3.111 -10.909 12.121 1.00 83.31 187 THR A N 1
ATOM 1573 C CA . THR A 1 187 ? 3.988 -11.979 11.614 1.00 83.31 187 THR A CA 1
ATOM 1574 C C . THR A 1 187 ? 4.921 -12.585 12.662 1.00 83.31 187 THR A C 1
ATOM 1576 O O . THR A 1 187 ? 5.421 -13.689 12.448 1.00 83.31 187 THR A O 1
ATOM 1579 N N . HIS A 1 188 ? 5.207 -11.883 13.763 1.00 78.38 188 HIS A N 1
ATOM 1580 C CA . HIS A 1 188 ? 6.270 -12.281 14.700 1.00 78.38 188 HIS A CA 1
ATOM 1581 C C . HIS A 1 188 ? 5.847 -12.397 16.164 1.00 78.38 188 HIS A C 1
ATOM 1583 O O . HIS A 1 188 ? 6.651 -12.861 16.975 1.00 78.38 188 HIS A O 1
ATOM 1589 N N . ARG A 1 189 ? 4.639 -11.963 16.534 1.00 76.31 189 ARG A N 1
ATOM 1590 C CA . ARG A 1 189 ? 4.156 -12.020 17.920 1.00 76.31 189 ARG A CA 1
ATOM 1591 C C . ARG A 1 189 ? 2.752 -12.613 17.981 1.00 76.31 189 ARG A C 1
ATOM 1593 O O . ARG A 1 189 ? 2.598 -13.828 17.962 1.00 76.31 189 ARG A O 1
ATOM 1600 N N . ASN A 1 190 ? 1.749 -11.758 18.091 1.00 80.38 190 ASN A N 1
ATOM 1601 C CA . ASN A 1 190 ? 0.339 -12.059 18.281 1.00 80.38 190 ASN A CA 1
ATOM 1602 C C . ASN A 1 190 ? -0.501 -11.202 17.329 1.00 80.38 190 ASN A C 1
ATOM 1604 O O . ASN A 1 190 ? -0.019 -10.215 16.772 1.00 80.38 190 ASN A O 1
ATOM 1608 N N . SER A 1 191 ? -1.769 -11.578 17.187 1.00 84.69 191 SER A N 1
ATOM 1609 C CA . SER A 1 191 ? -2.758 -10.789 16.457 1.00 84.69 191 SER A CA 1
ATOM 1610 C C . SER A 1 191 ? -2.931 -9.424 17.140 1.00 84.69 191 SER A C 1
ATOM 1612 O O . SER A 1 191 ? -3.330 -9.389 18.309 1.00 84.69 191 SER A O 1
ATOM 1614 N N . PRO A 1 192 ? -2.579 -8.294 16.497 1.00 84.88 192 PRO A N 1
ATOM 1615 C CA . PRO A 1 192 ? -2.655 -6.985 17.140 1.00 84.88 192 PRO A CA 1
ATOM 1616 C C . PRO A 1 192 ? -4.097 -6.504 17.358 1.00 84.88 192 PRO A C 1
ATOM 1618 O O . PRO A 1 192 ? -4.316 -5.575 18.137 1.00 84.88 192 PRO A O 1
ATOM 1621 N N . ASP A 1 193 ? -5.064 -7.123 16.684 1.00 86.62 193 ASP A N 1
ATOM 1622 C CA . ASP A 1 193 ? -6.506 -6.955 16.869 1.00 86.62 193 ASP A CA 1
ATOM 1623 C C . ASP A 1 193 ? -7.074 -7.735 18.073 1.00 86.62 193 ASP A C 1
ATOM 1625 O O . ASP A 1 193 ? -8.252 -7.585 18.396 1.00 86.62 193 ASP A O 1
ATOM 1629 N N . GLU A 1 194 ? -6.241 -8.491 18.797 1.00 86.12 194 GLU A N 1
ATOM 1630 C CA . GLU A 1 194 ? -6.616 -9.196 20.025 1.00 86.12 194 GLU A CA 1
ATOM 1631 C C . GLU A 1 194 ? -5.954 -8.573 21.261 1.00 86.12 194 GLU A C 1
ATOM 1633 O O . GLU A 1 194 ? -4.726 -8.480 21.378 1.00 86.12 194 GLU A O 1
ATOM 1638 N N . THR A 1 195 ? -6.762 -8.181 22.246 1.00 85.38 195 THR A N 1
ATOM 1639 C CA . THR A 1 195 ? -6.240 -7.690 23.527 1.00 85.38 195 THR A CA 1
ATOM 1640 C C . THR A 1 195 ? -5.649 -8.842 24.333 1.00 85.38 195 THR A C 1
ATOM 1642 O O . THR A 1 195 ? -6.337 -9.797 24.683 1.00 85.38 195 THR A O 1
ATOM 1645 N N . THR A 1 196 ? -4.358 -8.746 24.649 1.00 85.31 196 THR A N 1
ATOM 1646 C CA . THR A 1 196 ? -3.593 -9.785 25.347 1.00 85.31 196 THR A CA 1
ATOM 1647 C C . THR A 1 196 ? -2.789 -9.170 26.488 1.00 85.31 196 THR A C 1
ATOM 1649 O O . THR A 1 196 ? -2.075 -8.191 26.296 1.00 85.31 196 THR A O 1
ATOM 1652 N N . LEU A 1 197 ? -2.849 -9.776 27.674 1.00 86.75 197 LEU A N 1
ATOM 1653 C CA . LEU A 1 197 ? -1.992 -9.444 28.814 1.00 86.75 197 LEU A CA 1
ATOM 1654 C C . LEU A 1 197 ? -1.298 -10.723 29.281 1.00 86.75 197 LEU A C 1
ATOM 1656 O O . LEU A 1 197 ? -1.872 -11.515 30.026 1.00 86.75 197 LEU A O 1
ATOM 1660 N N . SER A 1 198 ? -0.081 -10.963 28.794 1.00 85.25 198 SER A N 1
ATOM 1661 C CA . SER A 1 198 ? 0.668 -12.186 29.096 1.00 85.25 198 SER A CA 1
ATOM 1662 C C . SER A 1 198 ? 2.176 -11.938 29.137 1.00 85.25 198 SER A C 1
ATOM 1664 O O . SER A 1 198 ? 2.661 -10.911 28.670 1.00 85.25 198 SER A O 1
ATOM 1666 N N . ASN A 1 199 ? 2.935 -12.924 29.625 1.00 83.38 199 ASN A N 1
ATOM 1667 C CA . ASN A 1 199 ? 4.402 -12.905 29.549 1.00 83.38 199 ASN A CA 1
ATOM 1668 C C . ASN A 1 199 ? 4.934 -12.980 28.105 1.00 83.38 199 ASN A C 1
ATOM 1670 O O . ASN A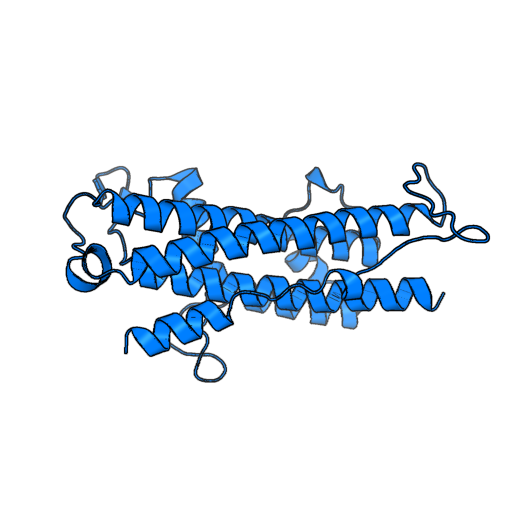 1 199 ? 6.117 -12.737 27.888 1.00 83.38 199 ASN A O 1
ATOM 1674 N N . PHE A 1 200 ? 4.091 -13.352 27.135 1.00 81.88 200 PHE A N 1
ATOM 1675 C CA . PHE A 1 200 ? 4.460 -13.400 25.722 1.00 81.88 200 PHE A CA 1
ATOM 1676 C C . PHE A 1 200 ? 4.367 -12.015 25.065 1.00 81.88 200 PHE A C 1
ATOM 1678 O O . PHE A 1 200 ? 5.281 -11.614 24.350 1.00 81.88 200 PHE A O 1
ATOM 1685 N N . ASP A 1 201 ? 3.285 -11.277 25.327 1.00 83.00 201 ASP A N 1
ATOM 1686 C CA . ASP A 1 201 ? 3.095 -9.898 24.870 1.00 83.00 201 ASP A CA 1
ATOM 1687 C C . ASP A 1 201 ? 2.025 -9.176 25.711 1.00 83.00 201 ASP A C 1
ATOM 1689 O O . ASP A 1 201 ? 1.099 -9.799 26.253 1.00 83.00 201 ASP A O 1
ATOM 1693 N N . ILE A 1 202 ? 2.152 -7.849 25.773 1.00 85.31 202 ILE A N 1
ATOM 1694 C CA . ILE A 1 202 ? 1.150 -6.918 26.300 1.00 85.31 202 ILE A CA 1
ATOM 1695 C C . ILE A 1 202 ? 0.615 -6.127 25.098 1.00 85.31 202 ILE A C 1
ATOM 1697 O O . ILE A 1 202 ? 1.334 -5.318 24.509 1.00 85.31 202 ILE A O 1
ATOM 1701 N N . ASN A 1 203 ? -0.642 -6.370 24.727 1.00 89.19 203 ASN A N 1
ATOM 1702 C CA . ASN A 1 203 ? -1.328 -5.740 23.602 1.00 89.19 203 ASN A CA 1
ATOM 1703 C C . ASN A 1 203 ? -2.728 -5.273 24.002 1.00 89.19 203 ASN A C 1
ATOM 1705 O O . ASN A 1 203 ? -3.492 -6.041 24.581 1.00 89.19 203 ASN A O 1
ATOM 1709 N N . LEU A 1 204 ? -3.088 -4.055 23.609 1.00 87.75 204 LEU A N 1
ATOM 1710 C CA . LEU A 1 204 ? -4.476 -3.604 23.575 1.00 87.75 204 LEU A CA 1
ATOM 1711 C C . LEU A 1 204 ? -4.842 -3.372 22.113 1.00 87.75 204 LEU A C 1
ATOM 1713 O O . LEU A 1 204 ? -4.134 -2.631 21.425 1.00 87.75 204 LEU A O 1
ATOM 1717 N N . LYS A 1 205 ? -5.933 -3.984 21.646 1.00 91.06 205 LYS A N 1
ATOM 1718 C CA . LYS A 1 205 ? -6.442 -3.707 20.298 1.00 91.06 205 LYS A CA 1
ATOM 1719 C C . LYS A 1 205 ? -6.867 -2.243 20.188 1.00 91.06 205 LYS A C 1
ATOM 1721 O O . LYS A 1 205 ? -7.311 -1.654 21.166 1.00 91.06 205 LYS A O 1
ATOM 1726 N N . SER A 1 206 ? -6.740 -1.635 19.015 1.00 91.06 206 SER A N 1
ATOM 1727 C CA . SER A 1 206 ? -7.170 -0.252 18.762 1.00 91.06 206 SER A CA 1
ATOM 1728 C C . SER A 1 206 ? -8.437 -0.233 17.922 1.00 91.06 206 SER A C 1
ATOM 1730 O O . SER A 1 206 ? -8.634 -1.132 17.114 1.00 91.06 206 SER A O 1
ATOM 1732 N N . HIS A 1 207 ? -9.287 0.788 18.064 1.00 94.00 207 HIS A N 1
ATOM 1733 C CA . HIS A 1 207 ? -10.497 0.889 17.244 1.00 94.00 207 HIS A CA 1
ATOM 1734 C C . HIS A 1 207 ? -10.148 0.747 15.743 1.00 94.00 207 HIS A C 1
ATOM 1736 O O . HIS A 1 207 ? -9.235 1.451 15.293 1.00 94.00 207 HIS A O 1
ATOM 1742 N N . PRO A 1 208 ? -10.852 -0.094 14.950 1.00 94.69 208 PRO A N 1
ATOM 1743 C CA . PRO A 1 208 ? -10.483 -0.370 13.556 1.00 94.69 208 PRO A CA 1
ATOM 1744 C C . PRO A 1 208 ? -10.306 0.888 12.695 1.00 94.69 208 PRO A C 1
ATOM 1746 O O . PRO A 1 208 ? -9.449 0.918 11.819 1.00 94.69 208 PRO A O 1
ATOM 1749 N N . SER A 1 209 ? -11.048 1.964 12.987 1.00 95.12 209 SER A N 1
ATOM 1750 C CA . SER A 1 209 ? -10.922 3.261 12.294 1.00 95.12 209 SER A CA 1
ATOM 1751 C C . SER A 1 209 ? -9.521 3.870 12.362 1.00 95.12 209 SER A C 1
ATOM 1753 O O . SER A 1 209 ? -9.084 4.487 11.394 1.00 95.12 209 SER A O 1
ATOM 1755 N N . VAL A 1 210 ? -8.802 3.684 13.474 1.00 93.75 210 VAL A N 1
ATOM 1756 C CA . VAL A 1 210 ? -7.449 4.224 13.655 1.00 93.75 210 VAL A CA 1
ATOM 1757 C C . VAL A 1 210 ? -6.493 3.537 12.687 1.00 93.75 210 VAL A C 1
ATOM 1759 O O . VAL A 1 210 ? -5.749 4.207 11.973 1.00 93.75 210 VAL A O 1
ATOM 1762 N N . LEU A 1 211 ? -6.544 2.204 12.628 1.00 95.69 211 LEU A N 1
ATOM 1763 C CA . LEU A 1 211 ? -5.715 1.426 11.715 1.00 95.69 211 LEU A CA 1
ATOM 1764 C C . LEU A 1 211 ? -6.125 1.664 10.259 1.00 95.69 211 LEU A C 1
ATOM 1766 O O . LEU A 1 211 ? -5.270 1.933 9.421 1.00 95.69 211 LEU A O 1
ATOM 1770 N N . LEU A 1 212 ? -7.426 1.634 9.965 1.00 97.69 212 LEU A N 1
ATOM 1771 C CA . LEU A 1 212 ? -7.966 1.869 8.628 1.00 97.69 212 LEU A CA 1
ATOM 1772 C C . LEU A 1 212 ? -7.476 3.193 8.038 1.00 97.69 212 LEU A C 1
ATOM 1774 O O . LEU A 1 212 ? -7.055 3.221 6.884 1.00 97.69 212 LEU A O 1
ATOM 1778 N N . ARG A 1 213 ? -7.472 4.272 8.829 1.00 96.56 213 ARG A N 1
ATOM 1779 C CA . ARG A 1 213 ? -6.954 5.565 8.377 1.00 96.56 213 ARG A CA 1
ATOM 1780 C C . ARG A 1 213 ? -5.475 5.502 8.013 1.00 96.56 213 ARG A C 1
ATOM 1782 O O . ARG A 1 213 ? -5.112 5.911 6.914 1.00 96.56 213 ARG A O 1
ATOM 1789 N N . ARG A 1 214 ? -4.638 4.941 8.893 1.00 96.69 214 ARG A N 1
ATOM 1790 C CA . ARG A 1 214 ? -3.195 4.763 8.640 1.00 96.69 214 ARG A CA 1
ATOM 1791 C C . ARG A 1 214 ? -2.946 3.993 7.342 1.00 96.69 214 ARG A C 1
ATOM 1793 O O . ARG A 1 214 ? -2.117 4.401 6.535 1.00 96.69 214 ARG A O 1
ATOM 1800 N N . VAL A 1 215 ? -3.690 2.908 7.140 1.00 98.12 215 VAL A N 1
ATOM 1801 C CA . VAL A 1 215 ? -3.563 2.023 5.976 1.00 98.12 215 VAL A CA 1
ATOM 1802 C C . VAL A 1 215 ? -4.033 2.708 4.693 1.00 98.12 215 VAL A C 1
ATOM 1804 O O . VAL A 1 215 ? -3.345 2.629 3.680 1.00 98.12 215 VAL A O 1
ATOM 1807 N N . ALA A 1 216 ? -5.166 3.413 4.726 1.00 98.19 216 ALA A N 1
ATOM 1808 C CA . ALA A 1 216 ? -5.676 4.144 3.568 1.00 98.19 216 ALA A CA 1
ATOM 1809 C C . ALA A 1 216 ? -4.727 5.278 3.142 1.00 98.19 216 ALA A C 1
ATOM 1811 O O . ALA A 1 216 ? -4.477 5.469 1.953 1.00 98.19 216 ALA A O 1
ATOM 1812 N N . GLU A 1 217 ? -4.152 6.000 4.103 1.00 97.44 217 GLU A N 1
ATOM 1813 C CA . GLU A 1 217 ? -3.192 7.064 3.817 1.00 97.44 217 GLU A CA 1
ATOM 1814 C C . GLU A 1 217 ? -1.831 6.520 3.322 1.00 97.44 217 GLU A C 1
ATOM 1816 O O . GLU A 1 217 ? -1.255 7.102 2.404 1.00 97.44 217 GLU A O 1
ATOM 1821 N N . ASP A 1 218 ? -1.318 5.401 3.859 1.00 98.19 218 ASP A N 1
ATOM 1822 C CA . ASP A 1 218 ? -0.098 4.743 3.336 1.00 98.19 218 ASP A CA 1
ATOM 1823 C C . ASP A 1 218 ? -0.319 4.190 1.918 1.00 98.19 218 ASP A C 1
ATOM 1825 O O . ASP A 1 218 ? 0.528 4.353 1.038 1.00 98.19 218 ASP A O 1
ATOM 1829 N N . TYR A 1 219 ? -1.504 3.629 1.651 1.00 98.50 219 TYR A N 1
ATOM 1830 C CA . TYR A 1 219 ? -1.909 3.213 0.307 1.00 98.50 219 TYR A CA 1
ATOM 1831 C C . TYR A 1 219 ? -1.881 4.378 -0.690 1.00 98.50 219 TYR A C 1
ATOM 1833 O O . TYR A 1 219 ? -1.314 4.252 -1.782 1.00 98.50 219 TYR A O 1
ATOM 1841 N N . LYS A 1 220 ? -2.444 5.533 -0.314 1.00 97.44 220 LYS A N 1
ATOM 1842 C CA . LYS A 1 220 ? -2.440 6.722 -1.172 1.00 97.44 220 LYS A CA 1
ATOM 1843 C C . LYS A 1 220 ? -1.021 7.207 -1.477 1.00 97.44 220 LYS A C 1
ATOM 1845 O O . LYS A 1 220 ? -0.740 7.612 -2.606 1.00 97.44 220 LYS A O 1
ATOM 1850 N N . GLN A 1 221 ? -0.116 7.134 -0.504 1.00 96.88 221 GLN A N 1
ATOM 1851 C CA . GLN A 1 221 ? 1.283 7.510 -0.706 1.00 96.88 221 GLN A CA 1
ATOM 1852 C C . GLN A 1 221 ? 1.996 6.528 -1.643 1.00 96.88 221 GLN A C 1
ATOM 1854 O O . GLN A 1 221 ? 2.579 6.965 -2.635 1.00 96.88 221 GLN A O 1
ATOM 1859 N N . ALA A 1 222 ? 1.887 5.217 -1.400 1.00 98.00 222 ALA A N 1
ATOM 1860 C CA . ALA A 1 222 ? 2.498 4.188 -2.247 1.00 98.00 222 ALA A CA 1
ATOM 1861 C C . ALA A 1 222 ? 2.079 4.329 -3.717 1.00 98.00 222 ALA A C 1
ATOM 1863 O O . ALA A 1 222 ? 2.911 4.329 -4.624 1.00 98.00 222 ALA A O 1
ATOM 1864 N N . THR A 1 223 ? 0.779 4.508 -3.948 1.00 97.62 223 THR A N 1
ATOM 1865 C CA . THR A 1 223 ? 0.215 4.672 -5.293 1.00 97.62 223 THR A CA 1
ATOM 1866 C C . THR A 1 223 ? 0.628 5.975 -5.961 1.00 97.62 223 THR A C 1
ATOM 1868 O O . THR A 1 223 ? 0.858 5.970 -7.162 1.00 97.62 223 THR A O 1
ATOM 1871 N N . THR A 1 224 ? 0.786 7.068 -5.211 1.00 96.00 224 THR A N 1
ATOM 1872 C CA . THR A 1 224 ? 1.271 8.347 -5.758 1.00 96.00 224 THR A CA 1
ATOM 1873 C C . THR A 1 224 ? 2.715 8.234 -6.255 1.00 96.00 224 THR A C 1
ATOM 1875 O O . THR A 1 224 ? 3.039 8.730 -7.333 1.00 96.00 224 THR A O 1
ATOM 1878 N N . TRP A 1 225 ? 3.582 7.546 -5.506 1.00 97.12 225 TRP A N 1
ATOM 1879 C CA . TRP A 1 225 ? 4.961 7.290 -5.937 1.00 97.12 225 TRP A CA 1
ATOM 1880 C C . TRP A 1 225 ? 5.029 6.355 -7.146 1.00 97.12 225 TRP A C 1
ATOM 1882 O O . TRP A 1 225 ? 5.768 6.636 -8.089 1.00 97.12 225 TRP A O 1
ATOM 1892 N N . LEU A 1 226 ? 4.237 5.279 -7.134 1.00 97.38 226 LEU A N 1
ATOM 1893 C CA . LEU A 1 226 ? 4.139 4.340 -8.252 1.00 97.38 226 LEU A CA 1
ATOM 1894 C C . LEU A 1 226 ? 3.619 5.013 -9.522 1.00 97.38 226 LEU A C 1
ATOM 1896 O O . LEU A 1 226 ? 4.220 4.842 -10.575 1.00 97.38 226 LEU A O 1
ATOM 1900 N N . ASP A 1 227 ? 2.555 5.811 -9.421 1.00 95.69 227 ASP A N 1
ATOM 1901 C CA . ASP A 1 227 ? 1.997 6.556 -10.551 1.00 95.69 227 ASP A CA 1
ATOM 1902 C C . ASP A 1 227 ? 3.062 7.431 -11.211 1.00 95.69 227 ASP A C 1
ATOM 1904 O O . ASP A 1 227 ? 3.272 7.354 -12.419 1.00 95.69 227 ASP A O 1
ATOM 1908 N N . LYS A 1 228 ? 3.791 8.201 -10.397 1.00 94.81 228 LYS A N 1
ATOM 1909 C CA . LYS A 1 228 ? 4.841 9.090 -10.883 1.00 94.81 228 LYS A CA 1
ATOM 1910 C C . LYS A 1 228 ? 5.944 8.332 -11.627 1.00 94.81 228 LYS A C 1
ATOM 1912 O O . LYS A 1 228 ? 6.281 8.718 -12.741 1.00 94.81 228 LYS A O 1
ATOM 1917 N N . VAL A 1 229 ? 6.500 7.273 -11.031 1.00 95.06 229 VAL A N 1
ATOM 1918 C CA . VAL A 1 229 ? 7.616 6.543 -11.660 1.00 95.06 229 VAL A CA 1
ATOM 1919 C C . VAL A 1 229 ? 7.163 5.736 -12.878 1.00 95.06 229 VAL A C 1
ATOM 1921 O O . VAL A 1 229 ? 7.917 5.599 -13.833 1.00 95.06 229 VAL A O 1
ATOM 1924 N N . ILE A 1 230 ? 5.929 5.220 -12.887 1.00 94.75 230 ILE A N 1
ATOM 1925 C CA . ILE A 1 230 ? 5.397 4.497 -14.048 1.00 94.75 230 ILE A CA 1
ATOM 1926 C C . ILE A 1 230 ? 5.231 5.452 -15.233 1.00 94.75 230 ILE A C 1
ATOM 1928 O O . ILE A 1 230 ? 5.589 5.082 -16.346 1.00 94.75 230 ILE A O 1
ATOM 1932 N N . ILE A 1 231 ? 4.738 6.674 -15.007 1.00 93.12 231 ILE A N 1
ATOM 1933 C CA . ILE A 1 231 ? 4.643 7.692 -16.065 1.00 93.12 231 ILE A CA 1
ATOM 1934 C C . ILE A 1 231 ? 6.034 8.036 -16.605 1.00 93.12 231 ILE A C 1
ATOM 1936 O O . ILE A 1 231 ? 6.216 8.040 -17.815 1.00 93.12 231 ILE A O 1
ATOM 1940 N N . GLU A 1 232 ? 7.025 8.238 -15.733 1.00 91.81 232 GLU A N 1
ATOM 1941 C CA . GLU A 1 232 ? 8.416 8.501 -16.138 1.00 91.81 232 GLU A CA 1
ATOM 1942 C C . GLU A 1 232 ? 8.997 7.357 -16.994 1.00 91.81 232 GLU A C 1
ATOM 1944 O O . GLU A 1 232 ? 9.640 7.587 -18.020 1.00 91.81 232 GLU A O 1
ATOM 1949 N N . VAL A 1 233 ? 8.721 6.104 -16.620 1.00 91.25 233 VAL A N 1
ATOM 1950 C CA . VAL A 1 233 ? 9.106 4.924 -17.409 1.00 91.25 233 VAL A CA 1
ATOM 1951 C C . VAL A 1 233 ? 8.417 4.919 -18.774 1.00 91.25 233 VAL A C 1
ATOM 1953 O O . VAL A 1 233 ? 9.069 4.701 -19.789 1.00 91.25 233 VAL A O 1
ATOM 1956 N N . ILE A 1 234 ? 7.110 5.164 -18.817 1.00 89.56 234 ILE A N 1
ATOM 1957 C CA . ILE A 1 234 ? 6.346 5.214 -20.068 1.00 89.56 234 ILE A CA 1
ATOM 1958 C C . ILE A 1 234 ? 6.914 6.305 -20.987 1.00 89.56 234 ILE A C 1
ATOM 1960 O O . ILE A 1 234 ? 7.217 6.038 -22.147 1.00 89.56 234 ILE A O 1
ATOM 1964 N N . GLU A 1 235 ? 7.123 7.511 -20.462 1.00 87.94 235 GLU A N 1
ATOM 1965 C CA . GLU A 1 235 ? 7.665 8.642 -21.217 1.00 87.94 235 GLU A CA 1
ATOM 1966 C C . GLU A 1 235 ? 9.093 8.386 -21.713 1.00 87.94 235 GLU A C 1
ATOM 1968 O O . GLU A 1 235 ? 9.408 8.751 -22.841 1.00 87.94 235 GLU A O 1
ATOM 1973 N N . SER A 1 236 ? 9.954 7.744 -20.919 1.00 84.00 236 SER A N 1
ATOM 1974 C CA . SER A 1 236 ? 11.317 7.405 -21.360 1.00 84.00 236 SER A CA 1
ATOM 1975 C C . SER A 1 236 ? 11.329 6.340 -22.458 1.00 84.00 236 SER A C 1
ATOM 1977 O O . SER A 1 236 ? 12.035 6.505 -23.445 1.00 84.00 236 SER A O 1
ATOM 1979 N N . VAL A 1 237 ? 10.491 5.304 -22.354 1.00 78.94 237 VAL A N 1
ATOM 1980 C CA . VAL A 1 237 ? 10.402 4.238 -23.369 1.00 78.94 237 VAL A CA 1
ATOM 1981 C C . VAL A 1 237 ? 9.821 4.739 -24.698 1.00 78.94 237 VAL A C 1
ATOM 1983 O O . VAL A 1 237 ? 10.170 4.201 -25.744 1.00 78.94 237 VAL A O 1
ATOM 1986 N N . PHE A 1 238 ? 8.930 5.737 -24.684 1.00 68.50 238 PHE A N 1
ATOM 1987 C CA . PHE A 1 238 ? 8.326 6.289 -25.906 1.00 68.50 238 PHE A CA 1
ATOM 1988 C C . PHE A 1 238 ? 9.127 7.430 -26.559 1.00 68.50 238 PHE A C 1
ATOM 1990 O O . PHE A 1 238 ? 8.798 7.811 -27.684 1.00 68.50 238 PHE A O 1
ATOM 1997 N N . ASN A 1 239 ? 10.134 7.987 -25.878 1.00 58.06 239 ASN A N 1
ATOM 1998 C CA . ASN A 1 239 ? 10.968 9.081 -26.395 1.00 58.06 239 ASN A CA 1
ATOM 1999 C C . ASN A 1 239 ? 12.364 8.635 -26.882 1.00 58.06 239 ASN A C 1
ATOM 2001 O O . ASN A 1 239 ? 13.077 9.469 -27.446 1.00 58.06 239 ASN A O 1
ATOM 2005 N N . ASP A 1 240 ? 12.730 7.364 -26.689 1.00 47.03 240 ASP A N 1
ATOM 2006 C CA . ASP A 1 240 ? 13.909 6.703 -27.280 1.00 47.03 240 ASP A CA 1
ATOM 2007 C C . ASP A 1 240 ? 13.568 6.025 -28.626 1.00 47.03 240 ASP A C 1
ATOM 2009 O O . ASP A 1 240 ? 14.429 6.052 -29.541 1.00 47.03 240 ASP A O 1
#

Sequence (240 aa):
MRENEIKYLKSQLVEINPDKYELGITFGENKVIFGMTGDNHYSIIFEYKALIATFLNLCDKINYSLDKAIDLTYNTDIYDKFDLFKPSSKDEVKAYYYIENGIFRIATLWDLLAQIYNLLYKCEIKNNKINYYKFFENLSKSDDMNIKESAQRLVDYFNEISDGKYENDKRWIGNHKEVNIYRNKMTHRNSPDETTLSNFDINLKSHPSVLLRRVAEDYKQATTWLDKVIIEVIESVFND